Protein AF-A0A9N9ZJ77-F1 (afdb_monomer)

Solvent-accessible surface area (backbone atoms only — not comparable to full-atom values): 11160 Å² total; per-residue (Å²): 143,83,84,86,84,81,82,83,75,86,80,82,82,66,74,69,71,66,59,60,64,63,59,67,64,48,52,65,54,48,49,51,50,49,48,51,44,49,53,49,49,50,50,50,49,48,51,49,48,52,55,46,67,74,55,49,76,75,45,62,52,45,73,67,39,51,87,66,40,90,46,77,68,32,53,54,50,56,50,47,62,68,43,45,66,55,53,53,53,50,49,52,53,50,51,57,50,48,52,52,49,37,60,75,68,61,69,59,82,74,54,71,68,59,53,51,53,51,50,53,51,51,50,50,47,59,73,66,36,54,76,76,75,36,58,69,61,50,52,5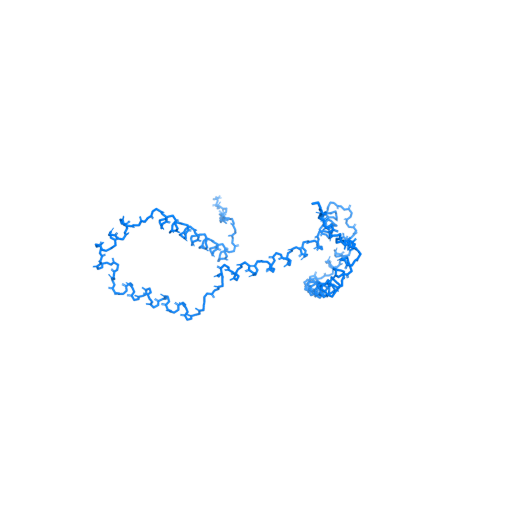2,48,63,71,66,55,49,70,66,56,52,51,52,49,49,52,54,49,52,50,52,52,48,54,50,53,52,48,50,30,63,77,65,75,43,93,72,77,76,83,67,75,77,74,82,78,126

pLDDT: mean 70.38, std 18.09, range [39.28, 96.25]

Organism: NCBI:txid160281

Structure (mmCIF, N/CA/C/O backbone):
data_AF-A0A9N9ZJ77-F1
#
_entry.id   AF-A0A9N9ZJ77-F1
#
loop_
_atom_site.group_PDB
_atom_site.id
_atom_site.type_symbol
_atom_site.label_atom_id
_atom_site.label_alt_id
_atom_site.label_comp_id
_atom_site.label_asym_id
_atom_site.label_entity_id
_atom_site.label_seq_id
_atom_site.pdbx_PDB_ins_code
_atom_site.Cartn_x
_atom_site.Cartn_y
_atom_site.Cartn_z
_atom_site.occupancy
_atom_site.B_iso_or_equiv
_atom_site.auth_seq_id
_atom_site.auth_comp_id
_atom_site.auth_asym_id
_atom_site.auth_atom_id
_atom_site.pdbx_PDB_model_num
ATOM 1 N N . MET A 1 1 ? -58.319 8.471 -47.405 1.00 46.81 1 MET A N 1
ATOM 2 C CA . MET A 1 1 ? -57.343 8.341 -48.505 1.00 46.81 1 MET A CA 1
ATOM 3 C C . MET A 1 1 ? -56.465 9.589 -48.502 1.00 46.81 1 MET A C 1
ATOM 5 O O . MET A 1 1 ? -56.936 10.616 -48.958 1.00 46.81 1 MET A O 1
ATOM 9 N N . ALA A 1 2 ? -55.274 9.537 -47.888 1.00 39.28 2 ALA A N 1
ATOM 10 C CA . ALA A 1 2 ? -54.164 10.494 -48.054 1.00 39.28 2 ALA A CA 1
ATOM 11 C C . ALA A 1 2 ? -52.929 9.978 -47.276 1.00 39.28 2 ALA A C 1
ATOM 13 O O . ALA A 1 2 ? -53.080 9.418 -46.194 1.00 39.28 2 ALA A O 1
ATOM 14 N N . ALA A 1 3 ? -51.746 10.099 -47.877 1.00 43.81 3 ALA A N 1
ATOM 15 C CA . ALA A 1 3 ? -50.494 9.391 -47.579 1.00 43.81 3 ALA A CA 1
ATOM 16 C C . ALA A 1 3 ? -49.720 9.865 -46.321 1.00 43.81 3 ALA A C 1
ATOM 18 O O . ALA A 1 3 ? -49.886 11.011 -45.904 1.00 43.81 3 ALA A O 1
ATOM 19 N N . PRO A 1 4 ? -48.797 9.052 -45.759 1.00 51.19 4 PRO A N 1
ATOM 20 C CA . PRO A 1 4 ? -47.795 9.541 -44.815 1.00 51.19 4 PRO A CA 1
ATOM 21 C C . PRO A 1 4 ? -46.634 10.223 -45.561 1.00 51.19 4 PRO A C 1
ATOM 23 O O . PRO A 1 4 ? -46.000 9.629 -46.431 1.00 51.19 4 PRO A O 1
ATOM 26 N N . MET A 1 5 ? -46.338 11.477 -45.209 1.00 47.22 5 MET A N 1
ATOM 27 C CA . MET A 1 5 ? -45.143 12.197 -45.664 1.00 47.22 5 MET A CA 1
ATOM 28 C C . MET A 1 5 ? -43.873 11.558 -45.083 1.00 47.22 5 MET A C 1
ATOM 30 O O . MET A 1 5 ? -43.611 11.621 -43.883 1.00 47.22 5 MET A O 1
ATOM 34 N N . SER A 1 6 ? -43.057 10.968 -45.952 1.00 49.56 6 SER A N 1
ATOM 35 C CA . SER A 1 6 ? -41.696 10.519 -45.666 1.00 49.56 6 SER A CA 1
ATOM 36 C C . SER A 1 6 ? -40.755 11.719 -45.507 1.00 49.56 6 SER A C 1
ATOM 38 O O . SER A 1 6 ? -40.410 12.380 -46.486 1.00 49.56 6 SER A O 1
ATOM 40 N N . LEU A 1 7 ? -40.327 11.997 -44.272 1.00 49.22 7 LEU A N 1
ATOM 41 C CA . LEU A 1 7 ? -39.336 13.030 -43.963 1.00 49.22 7 LEU A CA 1
ATOM 42 C C . LEU A 1 7 ? -37.917 12.451 -44.114 1.00 49.22 7 LEU A C 1
ATOM 44 O O . LEU A 1 7 ? -37.359 11.845 -43.198 1.00 49.22 7 LEU A O 1
ATOM 48 N N . THR A 1 8 ? -37.332 12.607 -45.296 1.00 53.59 8 THR A N 1
ATOM 49 C CA . THR A 1 8 ? -35.967 12.168 -45.607 1.00 53.59 8 THR A CA 1
ATOM 50 C C . THR A 1 8 ? -34.952 13.102 -44.934 1.00 53.59 8 THR A C 1
ATOM 52 O O . THR A 1 8 ? -34.766 14.241 -45.354 1.00 53.59 8 THR A O 1
ATOM 55 N N . ARG A 1 9 ? -34.276 12.643 -43.873 1.00 55.72 9 ARG A N 1
ATOM 56 C CA . ARG A 1 9 ? -33.106 13.331 -43.290 1.00 55.72 9 ARG A CA 1
ATOM 57 C C . ARG A 1 9 ? -31.871 13.057 -44.161 1.00 55.72 9 ARG A C 1
ATOM 59 O O . ARG A 1 9 ? -31.510 11.887 -44.294 1.00 55.72 9 ARG A O 1
ATOM 66 N N . PRO A 1 10 ? -31.154 14.066 -44.687 1.00 48.44 10 PRO A N 1
ATOM 67 C CA . PRO A 1 10 ? -29.860 13.817 -45.299 1.00 48.44 10 PRO A CA 1
ATOM 68 C C . PRO A 1 10 ? -28.843 13.551 -44.183 1.00 48.44 10 PRO A C 1
ATOM 70 O O . PRO A 1 10 ? -28.404 14.459 -43.480 1.00 48.44 10 PRO A O 1
ATOM 73 N N . MET A 1 11 ? -28.463 12.288 -43.987 1.00 56.78 11 MET A N 1
ATOM 74 C CA . MET A 1 11 ? -27.263 11.963 -43.221 1.00 56.78 11 MET A CA 1
ATOM 75 C C . MET A 1 11 ? -26.034 12.215 -44.098 1.00 56.78 11 MET A C 1
ATOM 77 O O . MET A 1 11 ? -25.569 11.321 -44.800 1.00 56.78 11 MET A O 1
ATOM 81 N N . LEU A 1 12 ? -25.474 13.428 -44.037 1.00 48.91 12 LEU A N 1
ATOM 82 C CA . LEU A 1 12 ? -24.104 13.672 -44.493 1.00 48.91 12 LEU A CA 1
ATOM 83 C C . LEU A 1 12 ? -23.134 13.012 -43.501 1.00 48.91 12 LEU A C 1
ATOM 85 O O . LEU A 1 12 ? -22.682 13.606 -42.522 1.00 48.91 12 LEU A O 1
ATOM 89 N N . ARG A 1 13 ? -22.816 11.741 -43.744 1.00 54.72 13 ARG A N 1
ATOM 90 C CA . ARG A 1 13 ? -21.754 11.019 -43.041 1.00 54.72 13 ARG A CA 1
ATOM 91 C C . ARG A 1 13 ? -20.417 11.406 -43.679 1.00 54.72 13 ARG A C 1
ATOM 93 O O . ARG A 1 13 ? -19.923 10.702 -44.548 1.00 54.72 13 ARG A O 1
ATOM 100 N N . SER A 1 14 ? -19.844 12.540 -43.272 1.00 45.94 14 SER A N 1
ATOM 101 C CA . SER A 1 14 ? -18.466 12.903 -43.638 1.00 45.94 14 SER A CA 1
ATOM 102 C C . SER A 1 14 ? -17.485 12.298 -42.620 1.00 45.94 14 SER A C 1
ATOM 104 O O . SER A 1 14 ? -17.461 12.744 -41.470 1.00 45.94 14 SER A O 1
ATOM 106 N N . PRO A 1 15 ? -16.672 11.283 -42.979 1.00 51.56 15 PRO A N 1
ATOM 107 C CA . PRO A 1 15 ? -15.669 10.714 -42.074 1.00 51.56 15 PRO A CA 1
ATOM 108 C C . PRO A 1 15 ? -14.428 11.612 -41.908 1.00 51.56 15 PRO A C 1
ATOM 110 O O . PRO A 1 15 ? -13.619 11.384 -41.011 1.00 51.56 15 PRO A O 1
ATOM 113 N N . VAL A 1 16 ? -14.283 12.656 -42.730 1.00 52.12 16 VAL A N 1
ATOM 114 C CA . VAL A 1 16 ? -13.046 13.448 -42.829 1.00 52.12 16 VAL A CA 1
ATOM 115 C C . VAL A 1 16 ? -12.912 14.471 -41.694 1.00 52.12 16 VAL A C 1
ATOM 117 O O . VAL A 1 16 ? -11.811 14.728 -41.211 1.00 52.12 16 VAL A O 1
ATOM 120 N N . LEU A 1 17 ? -14.025 15.001 -41.178 1.00 49.69 17 LEU A N 1
ATOM 121 C CA . LEU A 1 17 ? -13.992 16.003 -40.103 1.00 49.69 17 LEU A CA 1
ATOM 122 C C . LEU A 1 17 ? -13.657 15.420 -38.721 1.00 49.69 17 LEU A C 1
ATOM 124 O O . LEU A 1 17 ? -13.156 16.141 -37.864 1.00 49.69 17 LEU A O 1
ATOM 128 N N . ARG A 1 18 ? -13.860 14.114 -38.497 1.00 47.25 18 ARG A N 1
ATOM 129 C CA . ARG A 1 18 ? -13.581 13.481 -37.193 1.00 47.25 18 ARG A CA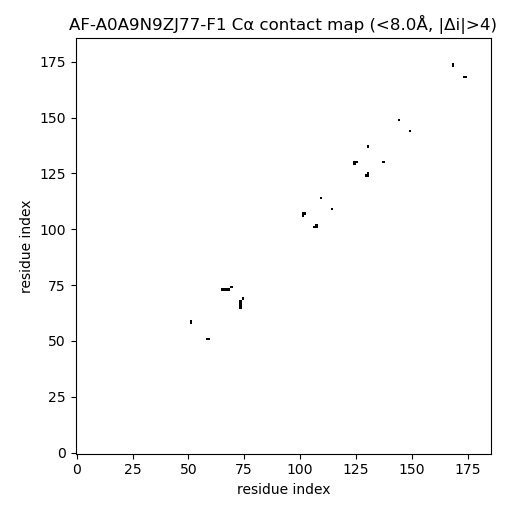 1
ATOM 130 C C . ARG A 1 18 ? -12.103 13.116 -37.002 1.00 47.25 18 ARG A C 1
ATOM 132 O O . ARG A 1 18 ? -11.647 13.005 -35.868 1.00 47.25 18 ARG A O 1
ATOM 139 N N . GLN A 1 19 ? -11.339 12.974 -38.088 1.00 47.53 19 GLN A N 1
ATOM 140 C CA . GLN A 1 19 ? -9.900 12.675 -38.033 1.00 47.53 19 GLN A CA 1
ATOM 141 C C . GLN A 1 19 ? -9.027 13.921 -37.819 1.00 47.53 19 GLN A C 1
ATOM 143 O O . GLN A 1 19 ? -7.911 13.806 -37.310 1.00 47.53 19 GLN A O 1
ATOM 148 N N . LEU A 1 20 ? -9.523 15.114 -38.156 1.00 49.59 20 LEU A N 1
ATOM 149 C CA . LEU A 1 20 ? -8.745 16.353 -38.058 1.00 49.59 20 LEU A CA 1
ATOM 150 C C . LEU A 1 20 ? -8.724 16.942 -36.638 1.00 49.59 20 LEU A C 1
ATOM 152 O O . LEU A 1 20 ? -7.744 17.581 -36.257 1.00 49.59 20 LEU A O 1
ATOM 156 N N . THR A 1 21 ? -9.736 16.665 -35.811 1.00 49.06 21 THR A N 1
ATOM 157 C CA . THR A 1 21 ? -9.780 17.148 -34.417 1.00 49.06 21 THR A CA 1
ATOM 158 C C . THR A 1 21 ? -8.959 16.276 -33.459 1.00 49.06 21 THR A C 1
ATOM 160 O O . THR A 1 21 ? -8.466 16.773 -32.450 1.00 49.06 21 THR A O 1
ATOM 163 N N . ALA A 1 22 ? -8.724 14.999 -33.790 1.00 46.97 22 ALA A N 1
ATOM 164 C CA . ALA A 1 22 ? -7.914 14.089 -32.970 1.00 46.97 22 ALA A CA 1
ATOM 165 C C . ALA A 1 22 ? -6.393 14.271 -33.159 1.00 46.97 22 ALA A C 1
ATOM 167 O O . ALA A 1 22 ? -5.624 13.976 -32.248 1.00 46.97 22 ALA A O 1
ATOM 168 N N . ARG A 1 23 ? -5.941 14.800 -34.308 1.00 49.72 23 ARG A N 1
ATOM 169 C CA . ARG A 1 23 ? -4.506 15.023 -34.584 1.00 49.72 23 ARG A CA 1
ATOM 170 C C . ARG A 1 23 ? -3.936 16.303 -33.969 1.00 49.72 23 ARG A C 1
ATOM 172 O O . ARG A 1 23 ? -2.723 16.413 -33.836 1.00 49.72 23 ARG A O 1
ATOM 179 N N . ARG A 1 24 ? -4.777 17.267 -33.575 1.00 46.53 24 ARG A N 1
ATOM 180 C CA . ARG A 1 24 ? -4.317 18.594 -33.115 1.00 46.53 24 ARG A CA 1
ATOM 181 C C . ARG A 1 24 ? -4.039 18.688 -31.608 1.00 46.53 24 ARG A C 1
ATOM 183 O O . ARG A 1 24 ? -3.361 19.612 -31.183 1.00 46.53 24 ARG A O 1
ATOM 190 N N . LEU A 1 25 ? -4.527 17.731 -30.814 1.00 44.31 25 LEU A N 1
ATOM 191 C CA . LEU A 1 2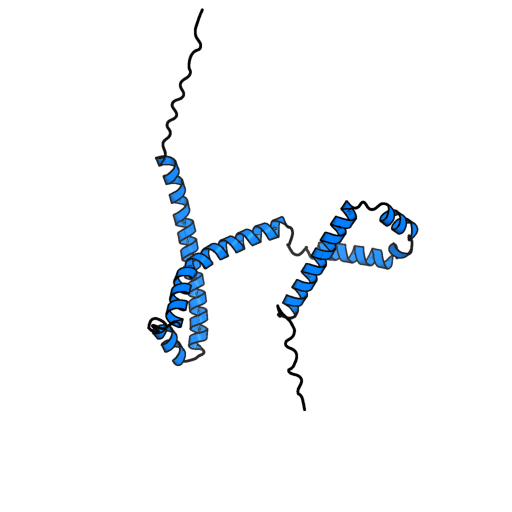5 ? -4.265 17.627 -29.365 1.00 44.31 25 LEU A CA 1
ATOM 192 C C . LEU A 1 25 ? -3.123 16.654 -29.025 1.00 44.31 25 LEU A C 1
ATOM 194 O O . LEU A 1 25 ? -2.654 16.621 -27.891 1.00 44.31 25 LEU A O 1
ATOM 198 N N . GLN A 1 26 ? -2.664 15.867 -30.003 1.00 45.19 26 GLN A N 1
ATOM 199 C CA . GLN A 1 26 ? -1.568 14.916 -29.827 1.00 45.19 26 GLN A CA 1
ATOM 200 C C . GLN A 1 26 ? -0.189 15.578 -29.931 1.00 45.19 26 GLN A C 1
ATOM 202 O O . GLN A 1 26 ? 0.736 15.102 -29.289 1.00 45.19 26 GLN A O 1
ATOM 207 N N . SER A 1 27 ? -0.036 16.683 -30.665 1.00 44.19 27 SER A N 1
ATOM 208 C CA . SER A 1 27 ? 1.269 17.321 -30.882 1.00 44.19 27 SER A CA 1
ATOM 209 C C . SER A 1 27 ? 1.797 18.042 -29.643 1.00 44.19 27 SER A C 1
ATOM 211 O O . SER A 1 27 ? 2.909 17.761 -29.229 1.00 44.19 27 SER A O 1
ATOM 213 N N . THR A 1 28 ? 1.009 18.864 -28.948 1.00 48.72 28 THR A N 1
ATOM 214 C CA . THR A 1 28 ? 1.520 19.629 -27.791 1.00 48.72 28 THR A CA 1
ATOM 215 C C . THR A 1 28 ? 1.711 18.784 -26.529 1.00 48.72 28 THR A C 1
ATOM 217 O O . THR A 1 28 ? 2.643 19.024 -25.764 1.00 48.72 28 THR A O 1
ATOM 220 N N . ALA A 1 29 ? 0.878 17.762 -26.306 1.00 49.47 29 ALA A N 1
ATOM 221 C CA . ALA A 1 29 ? 1.039 16.837 -25.184 1.00 49.47 29 ALA A CA 1
ATOM 222 C C . ALA A 1 29 ? 2.141 15.795 -25.441 1.00 49.47 29 ALA A C 1
ATOM 224 O O . ALA A 1 29 ? 2.904 15.502 -24.522 1.00 49.47 29 ALA A O 1
ATOM 225 N N . ALA A 1 30 ? 2.282 15.280 -26.671 1.00 48.94 30 ALA A N 1
ATOM 226 C CA . ALA A 1 30 ? 3.381 14.381 -27.023 1.00 48.94 30 ALA A CA 1
ATOM 227 C C . ALA A 1 30 ? 4.721 15.121 -27.132 1.00 48.94 30 ALA A C 1
ATOM 229 O O . ALA A 1 30 ? 5.721 14.568 -26.696 1.00 48.94 30 ALA A O 1
ATOM 230 N N . GLU A 1 31 ? 4.765 16.371 -27.610 1.00 46.97 31 GLU A N 1
ATOM 231 C CA . GLU A 1 31 ? 5.984 17.196 -27.610 1.00 46.97 31 GLU A CA 1
ATOM 232 C C . GLU A 1 31 ? 6.393 17.595 -26.194 1.00 46.97 31 GLU A C 1
ATOM 234 O O . GLU A 1 31 ? 7.568 17.496 -25.860 1.00 46.97 31 GLU A O 1
ATOM 239 N N . LYS A 1 32 ? 5.448 17.960 -25.316 1.00 52.25 32 LYS A N 1
ATOM 240 C CA . LYS A 1 32 ? 5.752 18.272 -23.910 1.00 52.25 32 LYS A CA 1
ATOM 241 C C . LYS A 1 32 ? 6.109 17.016 -23.107 1.00 52.25 32 LYS A C 1
ATOM 243 O O . LYS A 1 32 ? 6.977 17.077 -22.242 1.00 52.25 32 LYS A O 1
ATOM 248 N N . ALA A 1 33 ? 5.521 15.861 -23.427 1.00 49.41 33 ALA A N 1
ATOM 249 C CA . ALA A 1 33 ? 5.899 14.569 -22.852 1.00 49.41 33 ALA A CA 1
ATOM 250 C C . ALA A 1 33 ? 7.233 14.037 -23.403 1.00 49.41 33 ALA A C 1
ATOM 252 O O . ALA A 1 33 ? 7.975 13.419 -22.642 1.00 49.41 33 ALA A O 1
ATOM 253 N N . ALA A 1 34 ? 7.561 14.298 -24.672 1.00 52.31 34 ALA A N 1
ATOM 254 C CA . ALA A 1 34 ? 8.846 13.981 -25.294 1.00 52.31 34 ALA A CA 1
ATOM 255 C C . ALA A 1 34 ? 9.955 14.939 -24.836 1.00 52.31 34 ALA A C 1
ATOM 257 O O . ALA A 1 34 ? 11.081 14.497 -24.640 1.00 52.31 34 ALA A O 1
ATOM 258 N N . ALA A 1 35 ? 9.644 16.215 -24.591 1.00 51.19 35 ALA A N 1
ATOM 259 C CA . ALA A 1 35 ? 10.546 17.192 -23.985 1.00 51.19 35 ALA A CA 1
ATOM 260 C C . ALA A 1 35 ? 10.800 16.863 -22.507 1.00 51.19 35 ALA A C 1
ATOM 262 O O . ALA A 1 35 ? 11.949 16.757 -22.106 1.00 51.19 35 ALA A O 1
ATOM 263 N N . ALA A 1 36 ? 9.761 16.548 -21.724 1.00 55.41 36 ALA A N 1
ATOM 264 C CA . ALA A 1 36 ? 9.918 16.092 -20.340 1.00 55.41 36 ALA A CA 1
ATOM 265 C C . ALA A 1 36 ? 10.603 14.715 -20.242 1.00 55.41 36 ALA A C 1
ATOM 267 O O . ALA A 1 36 ? 11.331 14.451 -19.285 1.00 55.41 36 ALA A O 1
ATOM 268 N N . ALA A 1 37 ? 10.398 13.830 -21.226 1.00 52.62 37 ALA A N 1
ATOM 269 C CA . ALA A 1 37 ? 11.151 12.585 -21.352 1.00 52.62 37 ALA A CA 1
ATOM 270 C C . ALA A 1 37 ? 12.608 12.850 -21.737 1.00 52.62 37 ALA A C 1
ATOM 272 O O . ALA A 1 37 ? 13.474 12.229 -21.141 1.00 52.62 37 ALA A O 1
ATOM 273 N N . LYS A 1 38 ? 12.896 13.796 -22.641 1.00 53.19 38 LYS A N 1
ATOM 274 C CA . LYS A 1 38 ? 14.262 14.246 -22.936 1.00 53.19 38 LYS A CA 1
ATOM 275 C C . LYS A 1 38 ? 14.917 14.867 -21.710 1.00 53.19 38 LYS A C 1
ATOM 277 O O . LYS A 1 38 ? 16.032 14.492 -21.414 1.00 53.19 38 LYS A O 1
ATOM 282 N N . ASP A 1 39 ? 14.242 15.709 -20.936 1.00 53.97 39 ASP A N 1
ATOM 283 C CA . ASP A 1 39 ? 14.819 16.335 -19.738 1.00 53.97 39 ASP A CA 1
ATOM 284 C C . ASP A 1 39 ? 15.019 15.349 -18.583 1.00 53.97 39 ASP A C 1
ATOM 286 O O . ASP A 1 39 ? 16.014 15.427 -17.864 1.00 53.97 39 ASP A O 1
ATOM 290 N N . THR A 1 40 ? 14.119 14.377 -18.416 1.00 54.91 40 THR A N 1
ATOM 291 C CA . THR A 1 40 ? 14.269 13.319 -17.402 1.00 54.91 40 THR A CA 1
ATOM 292 C C . THR A 1 40 ? 15.299 12.277 -17.836 1.00 54.91 40 THR A C 1
ATOM 294 O O . THR A 1 40 ? 16.102 11.848 -17.015 1.00 54.91 40 THR A O 1
ATOM 297 N N . ALA A 1 41 ? 15.350 11.929 -19.124 1.00 53.81 41 ALA A N 1
ATOM 298 C CA . ALA A 1 41 ? 16.407 11.102 -19.699 1.00 53.81 41 ALA A CA 1
ATOM 299 C C . ALA A 1 41 ? 17.758 11.823 -19.659 1.00 53.81 41 ALA A C 1
ATOM 301 O O . ALA A 1 41 ? 18.754 11.187 -19.356 1.00 53.81 41 ALA A O 1
ATOM 302 N N . ASN A 1 42 ? 17.800 13.142 -19.859 1.00 52.59 42 ASN A N 1
ATOM 303 C CA . ASN A 1 42 ? 19.010 13.953 -19.738 1.00 52.59 42 ASN A CA 1
ATOM 304 C C . ASN A 1 42 ? 19.464 14.051 -18.277 1.00 52.59 42 ASN A C 1
ATOM 306 O O . ASN A 1 42 ? 20.659 13.993 -18.022 1.00 52.59 42 ASN A O 1
ATOM 310 N N . LYS A 1 43 ? 18.547 14.131 -17.301 1.00 60.56 43 LYS A N 1
ATOM 311 C CA . LYS A 1 43 ? 18.875 14.090 -15.862 1.00 60.56 43 LYS A CA 1
ATOM 312 C C . LYS A 1 43 ? 19.308 12.700 -15.393 1.00 60.56 43 LYS A C 1
ATOM 314 O O . LYS A 1 43 ? 20.243 12.594 -14.606 1.00 60.56 43 LYS A O 1
ATOM 319 N N . ALA A 1 44 ? 18.684 11.640 -15.902 1.00 53.44 44 ALA A N 1
ATOM 320 C CA . ALA A 1 44 ? 19.097 10.261 -15.652 1.00 53.44 44 ALA A CA 1
ATOM 321 C C . ALA A 1 44 ? 20.448 9.953 -16.320 1.00 53.44 44 ALA A C 1
ATOM 323 O O . ALA A 1 44 ? 21.321 9.372 -15.684 1.00 53.44 44 ALA A O 1
ATOM 324 N N . ALA A 1 45 ? 20.668 10.429 -17.548 1.00 53.00 45 ALA A N 1
ATOM 325 C CA . ALA A 1 45 ? 21.948 10.363 -18.247 1.00 53.00 45 ALA A CA 1
ATOM 326 C C . ALA A 1 45 ? 23.022 11.205 -17.545 1.00 53.00 45 ALA A C 1
ATOM 328 O O . ALA A 1 45 ? 24.157 10.764 -17.447 1.00 53.00 45 ALA A O 1
ATOM 329 N N . GLN A 1 46 ? 22.677 12.365 -16.973 1.00 58.38 46 GLN A N 1
ATOM 330 C CA . GLN A 1 46 ? 23.589 13.162 -16.145 1.00 58.38 46 GLN A CA 1
ATOM 331 C C . GLN A 1 46 ? 23.914 12.481 -14.810 1.00 58.38 46 GLN A C 1
ATOM 333 O O . GLN A 1 46 ? 25.059 12.543 -14.371 1.00 58.38 46 GLN A O 1
ATOM 338 N N . GLY A 1 47 ? 22.947 11.821 -14.165 1.00 60.03 47 GLY A N 1
ATOM 339 C CA . GLY A 1 47 ? 23.173 11.025 -12.954 1.00 60.03 47 GLY A CA 1
ATOM 340 C C . GLY A 1 47 ? 24.074 9.822 -13.228 1.00 60.03 47 GLY A C 1
ATOM 341 O O . GLY A 1 47 ? 25.037 9.589 -12.501 1.00 60.03 47 GLY A O 1
ATOM 342 N N . LEU A 1 48 ? 23.835 9.136 -14.346 1.00 49.34 48 LEU A N 1
ATOM 343 C CA . LEU A 1 48 ? 24.671 8.043 -14.823 1.00 49.34 48 LEU A CA 1
ATOM 344 C C . LEU A 1 48 ? 26.069 8.535 -15.213 1.00 49.34 48 LEU A C 1
ATOM 346 O O . LEU A 1 48 ? 27.041 7.911 -14.818 1.00 49.34 48 LEU A O 1
ATOM 350 N N . SER A 1 49 ? 26.200 9.687 -15.881 1.00 52.41 49 SER A N 1
ATOM 351 C CA . SER A 1 49 ? 27.492 10.329 -16.150 1.00 52.41 49 SER A CA 1
ATOM 352 C C . SER A 1 49 ? 28.219 10.739 -14.874 1.00 52.41 49 SER A C 1
ATOM 354 O O . SER A 1 49 ? 29.434 10.638 -14.840 1.00 52.41 49 SER A O 1
ATOM 356 N N . ARG A 1 50 ? 27.528 11.157 -13.806 1.00 59.09 50 ARG A N 1
ATOM 357 C CA . ARG A 1 50 ? 28.173 11.467 -12.516 1.00 59.09 50 ARG A CA 1
ATOM 358 C C . ARG A 1 50 ? 28.684 10.211 -11.810 1.00 59.09 50 ARG A C 1
ATOM 360 O O . ARG A 1 50 ? 29.767 10.254 -11.238 1.00 59.09 50 ARG A O 1
ATOM 367 N N . VAL A 1 51 ? 27.966 9.092 -11.913 1.00 51.44 51 VAL A N 1
ATOM 368 C CA . VAL A 1 51 ? 28.410 7.783 -11.398 1.00 51.44 51 VAL A CA 1
ATOM 369 C C . VAL A 1 51 ? 29.514 7.173 -12.279 1.00 51.44 51 VAL A C 1
ATOM 371 O O . VAL A 1 51 ? 30.474 6.617 -11.760 1.00 51.44 51 VAL A O 1
ATOM 374 N N . THR A 1 52 ? 29.455 7.364 -13.600 1.00 50.56 52 THR A N 1
ATOM 375 C CA . THR A 1 52 ? 30.520 7.003 -14.554 1.00 50.56 52 THR A CA 1
ATOM 376 C C . THR A 1 52 ? 31.783 7.831 -14.324 1.00 50.56 52 THR A C 1
ATOM 378 O O . THR A 1 52 ? 32.881 7.284 -14.350 1.00 50.56 52 THR A O 1
ATOM 381 N N . SER A 1 53 ? 31.648 9.131 -14.055 1.00 53.53 53 SER A N 1
ATOM 382 C CA . SER A 1 53 ? 32.777 10.018 -13.764 1.00 53.53 53 SER A CA 1
ATOM 383 C C . SER A 1 53 ? 33.391 9.748 -12.391 1.00 53.53 53 SER A C 1
ATOM 385 O O . SER A 1 53 ? 34.577 9.996 -12.206 1.00 53.53 53 SER A O 1
ATOM 387 N N . ALA A 1 54 ? 32.621 9.197 -11.446 1.00 55.06 54 ALA A N 1
ATOM 388 C CA . ALA A 1 54 ? 33.129 8.747 -10.151 1.00 55.06 54 ALA A CA 1
ATOM 389 C C . ALA A 1 54 ? 33.896 7.409 -10.227 1.00 55.06 54 ALA A C 1
ATOM 391 O O . ALA A 1 54 ? 34.586 7.054 -9.276 1.00 55.06 54 ALA A O 1
ATOM 392 N N . ALA A 1 55 ? 33.816 6.685 -11.350 1.00 44.03 55 ALA A N 1
ATOM 393 C CA . ALA A 1 55 ? 34.388 5.350 -11.519 1.00 44.03 55 ALA A CA 1
ATOM 394 C C . ALA A 1 55 ? 35.258 5.218 -12.788 1.00 44.03 55 ALA A C 1
ATOM 396 O O . ALA A 1 55 ? 35.221 4.200 -13.464 1.00 44.03 55 ALA A O 1
ATOM 397 N N . GLY A 1 56 ? 36.066 6.236 -13.101 1.00 43.91 56 GLY A N 1
ATOM 398 C CA . GLY A 1 56 ? 37.243 6.140 -13.981 1.00 43.91 56 GLY A CA 1
ATOM 399 C C . GLY A 1 56 ? 37.053 5.663 -15.447 1.00 43.91 56 GLY A C 1
ATOM 400 O O . GLY A 1 56 ? 36.005 5.172 -15.868 1.00 43.91 56 GLY A O 1
ATOM 401 N N . PRO A 1 57 ? 38.100 5.788 -16.287 1.00 51.97 57 PRO A N 1
ATOM 402 C CA . PRO A 1 57 ? 38.032 5.564 -17.740 1.00 51.97 57 PRO A CA 1
ATOM 403 C C . PRO A 1 57 ? 37.746 4.116 -18.190 1.00 51.97 57 PRO A C 1
ATOM 405 O O . PRO A 1 57 ? 37.537 3.883 -19.381 1.00 51.97 57 PRO A O 1
ATOM 408 N N . ALA A 1 58 ? 37.656 3.149 -17.272 1.00 48.53 58 ALA A N 1
ATOM 409 C CA . ALA A 1 58 ? 37.297 1.765 -17.588 1.00 48.53 58 ALA A CA 1
ATOM 410 C C . ALA A 1 58 ? 35.815 1.598 -17.997 1.00 48.53 58 ALA A C 1
ATOM 412 O O . ALA A 1 58 ? 35.490 0.722 -18.796 1.00 48.53 58 ALA A O 1
ATOM 413 N N . ILE A 1 59 ? 34.913 2.470 -17.521 1.00 47.62 59 ILE A N 1
ATOM 414 C CA . ILE A 1 59 ? 33.466 2.387 -17.814 1.00 47.62 59 ILE A CA 1
ATOM 415 C C . ILE A 1 59 ? 33.077 3.255 -19.025 1.00 47.62 59 ILE A C 1
ATOM 417 O O . ILE A 1 59 ? 32.153 2.919 -19.766 1.00 47.62 59 ILE A O 1
ATOM 421 N N . ALA A 1 60 ? 33.827 4.325 -19.312 1.00 48.72 60 ALA A N 1
ATOM 422 C CA . ALA A 1 60 ? 33.644 5.132 -20.525 1.00 48.72 60 ALA A CA 1
ATOM 423 C C . ALA A 1 60 ? 33.925 4.324 -21.812 1.00 48.72 60 ALA A C 1
ATOM 425 O O . ALA A 1 60 ? 33.265 4.522 -22.834 1.00 48.72 60 ALA A O 1
ATOM 426 N N . GLY A 1 61 ? 34.849 3.358 -21.738 1.00 46.09 61 GLY A N 1
ATOM 427 C CA . GLY A 1 61 ? 35.057 2.351 -22.779 1.00 46.09 61 GLY A CA 1
ATOM 428 C C . GLY A 1 61 ? 33.887 1.371 -22.905 1.00 46.09 61 GLY A C 1
ATOM 429 O O . GLY A 1 61 ? 33.519 1.031 -24.025 1.00 46.09 61 GLY A O 1
ATOM 430 N N . ALA A 1 62 ? 33.251 0.988 -21.791 1.00 47.69 62 ALA A N 1
ATOM 431 C CA . ALA A 1 62 ? 32.097 0.085 -21.765 1.00 47.69 62 ALA A CA 1
ATOM 432 C C . ALA A 1 62 ? 30.841 0.725 -22.380 1.00 47.69 62 ALA A C 1
ATOM 434 O O . ALA A 1 62 ? 30.183 0.112 -23.211 1.00 47.69 62 ALA A O 1
ATOM 435 N N . ALA A 1 63 ? 30.550 1.994 -22.085 1.00 49.91 63 ALA A N 1
ATOM 436 C CA . ALA A 1 63 ? 29.397 2.695 -22.661 1.00 49.91 63 ALA A CA 1
ATOM 437 C C . ALA A 1 63 ? 29.470 2.837 -24.198 1.00 49.91 63 ALA A C 1
ATOM 439 O O . ALA A 1 63 ? 28.439 2.825 -24.869 1.00 49.91 63 ALA A O 1
ATOM 440 N N . LYS A 1 64 ? 30.680 2.932 -24.773 1.00 51.19 64 LYS A N 1
ATOM 441 C CA . LYS A 1 64 ? 30.895 3.023 -26.230 1.00 51.19 64 LYS A CA 1
ATOM 442 C C . LYS A 1 64 ? 31.139 1.663 -26.900 1.00 51.19 64 LYS A C 1
ATOM 444 O O . LYS A 1 64 ? 30.936 1.542 -28.106 1.00 51.19 64 LYS A O 1
ATOM 449 N N . SER A 1 65 ? 31.536 0.640 -26.140 1.00 48.00 65 SER A N 1
ATOM 450 C CA . SER A 1 65 ? 31.714 -0.734 -26.625 1.00 48.00 65 SER A CA 1
ATOM 451 C C . SER A 1 65 ? 30.470 -1.609 -26.462 1.00 48.00 65 SER A C 1
ATOM 453 O O . SER A 1 65 ? 30.357 -2.598 -27.175 1.00 48.00 65 SER A O 1
ATOM 455 N N . ILE A 1 66 ? 29.485 -1.224 -25.644 1.00 52.06 66 ILE A N 1
ATOM 456 C CA . ILE A 1 66 ? 28.186 -1.914 -25.523 1.00 52.06 66 ILE A CA 1
ATOM 457 C C . ILE A 1 66 ? 27.438 -1.975 -26.868 1.00 52.06 66 ILE A C 1
ATOM 459 O O . ILE A 1 66 ? 26.851 -3.004 -27.188 1.00 52.06 66 ILE A O 1
ATOM 463 N N . GLY A 1 67 ? 27.550 -0.946 -27.716 1.00 51.59 67 GLY A N 1
ATOM 464 C CA . GLY A 1 67 ? 27.034 -0.974 -29.096 1.00 51.59 67 GLY A CA 1
ATOM 465 C C . GLY A 1 67 ? 27.843 -1.848 -30.070 1.00 51.59 67 GLY A C 1
ATOM 466 O O . GLY A 1 67 ? 27.425 -2.049 -31.206 1.00 51.59 67 GLY A O 1
ATOM 467 N N . ARG A 1 68 ? 29.006 -2.367 -29.648 1.00 54.59 68 ARG A N 1
ATOM 468 C CA . ARG A 1 68 ? 29.871 -3.283 -30.415 1.00 54.59 68 ARG A CA 1
ATOM 469 C C . ARG A 1 68 ? 30.023 -4.669 -29.773 1.00 54.59 68 ARG A C 1
ATOM 471 O O . ARG A 1 68 ? 30.680 -5.523 -30.365 1.00 54.59 68 ARG A O 1
ATOM 478 N N . LEU A 1 69 ? 29.389 -4.939 -28.626 1.00 52.16 69 LEU A N 1
ATOM 479 C CA . LEU A 1 69 ? 29.248 -6.292 -28.083 1.00 52.16 69 LEU A CA 1
ATOM 480 C C . LEU A 1 69 ? 28.173 -7.042 -28.889 1.00 52.16 69 LEU A C 1
ATOM 482 O O . LEU A 1 69 ? 27.019 -7.142 -28.486 1.00 52.16 69 LEU A O 1
ATOM 486 N N . GLY A 1 70 ? 28.556 -7.586 -30.043 1.00 56.00 70 GLY A N 1
ATOM 487 C CA . GLY A 1 70 ? 27.722 -8.447 -30.893 1.00 56.00 70 GLY A CA 1
ATOM 488 C C . GLY A 1 70 ? 27.449 -9.843 -30.308 1.00 56.00 70 GLY A C 1
ATOM 489 O O . GLY A 1 70 ? 27.519 -10.827 -31.035 1.00 56.00 70 GLY A O 1
ATOM 490 N N . GLY A 1 71 ? 27.184 -9.945 -29.002 1.00 75.62 71 GLY A N 1
ATOM 491 C CA . GLY A 1 71 ? 26.866 -11.192 -28.298 1.00 75.62 71 GLY A CA 1
ATOM 492 C C . GLY A 1 71 ? 25.448 -11.202 -27.702 1.00 75.62 71 GLY A C 1
ATOM 493 O O . GLY A 1 71 ? 24.721 -10.214 -27.831 1.00 75.62 71 GLY A O 1
ATOM 494 N N . PRO A 1 72 ? 25.050 -12.276 -26.992 1.00 71.31 72 PRO A N 1
ATOM 495 C CA . PRO A 1 72 ? 23.728 -12.401 -26.357 1.00 71.31 72 PRO A CA 1
ATOM 496 C C . PRO A 1 72 ? 23.355 -11.203 -25.464 1.00 71.31 72 PRO A C 1
ATOM 498 O O . PRO A 1 72 ? 22.201 -10.780 -25.427 1.00 71.31 72 PRO A O 1
ATOM 501 N N . ALA A 1 73 ? 24.347 -10.591 -24.807 1.00 67.00 73 ALA A N 1
ATOM 502 C CA . ALA A 1 73 ? 24.169 -9.378 -24.009 1.00 67.00 73 ALA A CA 1
ATOM 503 C C . ALA A 1 73 ? 23.796 -8.141 -24.854 1.00 67.00 73 ALA A C 1
ATOM 505 O O . ALA A 1 73 ? 22.935 -7.364 -24.451 1.00 67.00 73 ALA A O 1
ATOM 506 N N . GLY A 1 74 ? 24.376 -7.971 -26.046 1.00 70.31 74 GLY A N 1
ATOM 507 C CA . GLY A 1 74 ? 24.022 -6.879 -26.961 1.00 70.31 74 GLY A CA 1
ATOM 508 C C . GLY A 1 74 ? 22.624 -7.041 -27.559 1.00 70.31 74 GLY A C 1
ATOM 509 O O . GLY A 1 74 ? 21.914 -6.053 -27.740 1.00 70.31 74 GLY A O 1
ATOM 510 N N . GLN A 1 75 ? 22.180 -8.284 -27.786 1.00 74.50 75 GLN A N 1
ATOM 511 C CA . GLN A 1 75 ? 20.801 -8.567 -28.199 1.00 74.50 75 GLN A CA 1
ATOM 512 C C . GLN A 1 75 ? 19.790 -8.230 -27.093 1.00 74.50 75 GLN A C 1
ATOM 514 O O . GLN A 1 75 ? 18.757 -7.624 -27.381 1.00 74.50 75 GLN A O 1
ATOM 519 N N . ALA A 1 76 ? 20.099 -8.550 -25.831 1.00 74.88 76 ALA A N 1
ATOM 520 C CA . ALA A 1 76 ? 19.264 -8.176 -24.689 1.00 74.88 76 ALA A CA 1
ATOM 521 C C . ALA A 1 76 ? 19.180 -6.650 -24.511 1.00 74.88 76 ALA A C 1
ATOM 523 O O . ALA A 1 76 ? 18.096 -6.112 -24.293 1.00 74.88 76 ALA A O 1
ATOM 524 N N . ILE A 1 77 ? 20.301 -5.939 -24.672 1.00 71.19 77 ILE A N 1
ATOM 525 C CA . ILE A 1 77 ? 20.336 -4.471 -24.598 1.00 71.19 77 ILE A CA 1
ATOM 526 C C . ILE A 1 77 ? 19.546 -3.844 -25.753 1.00 71.19 77 ILE A C 1
ATOM 528 O O . ILE A 1 77 ? 18.735 -2.955 -25.512 1.00 71.19 77 ILE A O 1
ATOM 532 N N . GLY A 1 78 ? 19.690 -4.345 -26.983 1.00 73.19 78 GLY A N 1
ATOM 533 C CA . GLY A 1 78 ? 18.907 -3.870 -28.129 1.00 73.19 78 GLY A CA 1
ATOM 534 C C . GLY A 1 78 ? 17.404 -4.149 -27.996 1.00 73.19 78 GLY A C 1
ATOM 535 O O . GLY A 1 78 ? 16.577 -3.343 -28.425 1.00 73.19 78 GLY A O 1
ATOM 536 N N . PHE A 1 79 ? 17.020 -5.263 -27.366 1.00 76.69 79 PHE A N 1
ATOM 537 C CA . PHE A 1 79 ? 15.624 -5.541 -27.019 1.00 76.69 79 PHE A CA 1
ATOM 538 C C . PHE A 1 79 ? 15.100 -4.564 -25.960 1.00 76.69 79 PHE A C 1
ATOM 540 O O . PHE A 1 79 ? 14.014 -4.005 -26.119 1.00 76.69 79 PHE A O 1
ATOM 547 N N . LEU A 1 80 ? 15.894 -4.298 -24.920 1.00 74.44 80 LEU A N 1
ATOM 548 C CA . LEU A 1 80 ? 15.542 -3.357 -23.862 1.00 74.44 80 LEU A CA 1
ATOM 549 C C . LEU A 1 80 ? 15.410 -1.926 -24.399 1.00 74.44 80 LEU A C 1
ATOM 551 O O . LEU A 1 80 ? 14.448 -1.235 -24.074 1.00 74.44 80 LEU A O 1
ATOM 555 N N . GLU A 1 81 ? 16.311 -1.493 -25.278 1.00 74.62 81 GLU A N 1
ATOM 556 C CA . GLU A 1 81 ? 16.260 -0.180 -25.930 1.00 74.62 81 GLU A CA 1
ATOM 557 C C . GLU A 1 81 ? 14.980 -0.015 -26.763 1.00 74.62 81 GLU A C 1
ATOM 559 O O . GLU A 1 81 ? 14.316 1.020 -26.694 1.00 74.62 81 GLU A O 1
ATOM 564 N N . ARG A 1 82 ? 14.557 -1.072 -27.469 1.00 74.38 82 ARG A N 1
ATOM 565 C CA . ARG A 1 82 ? 13.291 -1.087 -28.219 1.00 74.38 82 ARG A CA 1
ATOM 566 C C . ARG A 1 82 ? 12.057 -1.065 -27.317 1.00 74.38 82 ARG A C 1
ATOM 568 O O . ARG A 1 82 ? 11.044 -0.482 -27.696 1.00 74.38 82 ARG A O 1
ATOM 575 N N . GLN A 1 83 ? 12.121 -1.676 -26.136 1.00 78.00 83 GLN A N 1
ATOM 576 C CA . GLN A 1 83 ? 11.006 -1.693 -25.182 1.00 78.00 83 GLN A CA 1
ATOM 577 C C . GLN A 1 83 ? 10.945 -0.456 -24.282 1.00 78.00 83 GLN A C 1
ATOM 579 O O . GLN A 1 83 ? 9.862 -0.090 -23.826 1.00 78.00 83 GLN A O 1
ATOM 584 N N . THR A 1 84 ? 12.070 0.225 -24.069 1.00 78.88 84 THR A N 1
ATOM 585 C CA . THR A 1 84 ? 12.177 1.441 -23.251 1.00 78.88 84 THR A CA 1
ATOM 586 C C . THR A 1 84 ? 11.103 2.487 -23.586 1.00 78.88 84 THR A C 1
ATOM 588 O O . THR A 1 84 ? 10.412 2.918 -22.660 1.00 78.88 84 THR A O 1
ATOM 591 N N . PRO A 1 85 ? 10.860 2.881 -24.856 1.00 81.00 85 PRO A N 1
ATOM 592 C CA . PRO A 1 85 ? 9.825 3.872 -25.159 1.00 81.00 85 PRO A CA 1
ATOM 593 C C . PRO A 1 85 ? 8.408 3.405 -24.787 1.00 81.00 85 PRO A C 1
ATOM 595 O O . PRO A 1 85 ? 7.604 4.217 -24.324 1.00 81.00 85 PRO A O 1
ATOM 598 N N . LEU A 1 86 ? 8.103 2.109 -24.924 1.00 83.12 86 LEU A N 1
ATOM 599 C CA . LEU A 1 86 ? 6.798 1.550 -24.556 1.00 83.12 86 LEU A CA 1
ATOM 600 C C . LEU A 1 86 ? 6.623 1.517 -23.037 1.00 83.1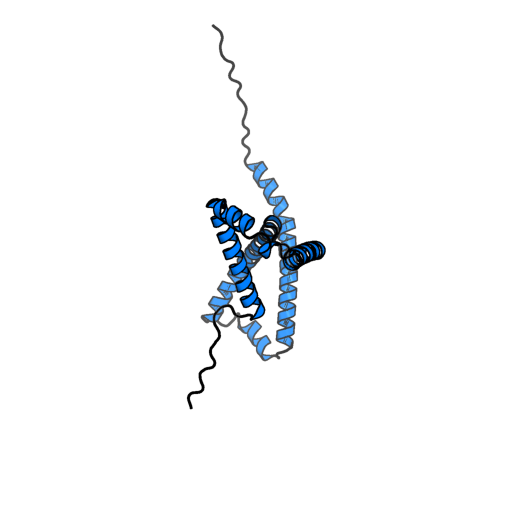2 86 LEU A C 1
ATOM 602 O O . LEU A 1 86 ? 5.626 2.018 -22.518 1.00 83.12 86 LEU A O 1
ATOM 606 N N . VAL A 1 87 ? 7.610 0.987 -22.314 1.00 87.50 87 VAL A N 1
ATOM 607 C CA . VAL A 1 87 ? 7.566 0.884 -20.849 1.00 87.50 87 VAL A CA 1
ATOM 608 C C . VAL A 1 87 ? 7.488 2.272 -20.214 1.00 87.50 87 VAL A C 1
ATOM 610 O O . VAL A 1 87 ? 6.714 2.475 -19.281 1.00 87.50 87 VAL A O 1
ATOM 613 N N . VAL A 1 88 ? 8.208 3.266 -20.741 1.00 89.06 88 VAL A N 1
ATOM 614 C CA . VAL A 1 88 ? 8.137 4.649 -20.240 1.00 89.06 88 VAL A CA 1
ATOM 615 C C . VAL A 1 88 ? 6.747 5.251 -20.452 1.00 89.06 88 VAL A C 1
ATOM 617 O O . VAL A 1 88 ? 6.226 5.913 -19.557 1.00 89.06 88 VAL A O 1
ATOM 620 N N . TYR A 1 89 ? 6.120 5.026 -21.609 1.00 89.12 89 TYR A N 1
ATOM 621 C CA . TYR A 1 89 ? 4.773 5.539 -21.857 1.00 89.12 89 TYR A CA 1
ATOM 622 C C . TYR A 1 89 ? 3.741 4.884 -20.930 1.00 89.12 89 TYR A C 1
ATOM 624 O O . TYR A 1 89 ? 3.006 5.581 -20.228 1.00 89.12 89 TYR A O 1
ATOM 632 N N . TYR A 1 90 ? 3.724 3.551 -20.868 1.00 92.75 90 TYR A N 1
ATOM 633 C CA . TYR A 1 90 ? 2.745 2.826 -20.059 1.00 92.75 90 TYR A CA 1
ATOM 634 C C . TYR A 1 90 ? 2.968 2.988 -18.556 1.00 92.75 90 TYR A C 1
ATOM 636 O O . TYR A 1 90 ? 1.991 3.072 -17.819 1.00 92.75 90 TYR A O 1
ATOM 644 N N . SER A 1 91 ? 4.212 3.116 -18.089 1.00 90.88 91 SER A N 1
ATOM 645 C CA . SER A 1 91 ? 4.486 3.396 -16.673 1.00 90.88 91 SER A CA 1
ATOM 646 C C . SER A 1 91 ? 3.947 4.762 -16.246 1.00 90.88 91 SER A C 1
ATOM 648 O O . SER A 1 91 ? 3.340 4.860 -15.185 1.00 90.88 91 SER A O 1
ATOM 650 N N . LYS A 1 92 ? 4.066 5.805 -17.080 1.00 91.12 92 LYS A N 1
ATOM 651 C CA . LYS A 1 92 ? 3.454 7.117 -16.795 1.00 91.12 92 LYS A CA 1
ATOM 652 C C . LYS A 1 92 ? 1.934 7.031 -16.703 1.00 91.12 92 LYS A C 1
ATOM 654 O O . LYS A 1 92 ? 1.351 7.582 -15.774 1.00 91.12 92 LYS A O 1
ATOM 659 N N . VAL A 1 93 ? 1.299 6.327 -17.642 1.00 94.62 93 VAL A N 1
ATOM 660 C CA . VAL A 1 93 ? -0.158 6.126 -17.622 1.00 94.62 93 VAL A CA 1
ATOM 661 C C . VAL A 1 93 ? -0.576 5.352 -16.373 1.00 94.62 93 VAL A C 1
ATOM 663 O O . VAL A 1 93 ? -1.515 5.759 -15.696 1.00 94.62 93 VAL A O 1
ATOM 666 N N . ALA A 1 94 ? 0.144 4.283 -16.031 1.00 93.56 94 ALA A N 1
ATOM 667 C CA . ALA A 1 94 ? -0.119 3.493 -14.835 1.00 93.56 94 ALA A CA 1
ATOM 668 C C . ALA A 1 94 ? 0.054 4.313 -13.547 1.00 93.56 94 ALA A C 1
ATOM 670 O O . ALA A 1 94 ? -0.769 4.193 -12.645 1.00 93.56 94 ALA A O 1
ATOM 671 N N . LEU A 1 95 ? 1.069 5.182 -13.467 1.00 93.44 95 LEU A N 1
ATOM 672 C CA . LEU A 1 95 ? 1.289 6.065 -12.317 1.00 93.44 95 LEU A CA 1
ATOM 673 C C . LEU A 1 95 ? 0.183 7.116 -12.166 1.00 93.44 95 LEU A C 1
ATOM 675 O O . LEU A 1 95 ? -0.326 7.305 -11.062 1.00 93.44 95 LEU A O 1
ATOM 679 N N . GLU A 1 96 ? -0.222 7.781 -13.251 1.00 93.69 96 GLU A N 1
ATOM 680 C CA . GLU A 1 96 ? -1.330 8.745 -13.195 1.00 93.69 96 GLU A CA 1
ATOM 681 C C . GLU A 1 96 ? -2.645 8.055 -12.830 1.00 93.69 96 GLU A C 1
ATOM 683 O O . GLU A 1 96 ? -3.380 8.541 -11.971 1.00 93.69 96 GLU A O 1
ATOM 688 N N . LEU A 1 97 ? -2.919 6.883 -13.413 1.00 93.81 97 LEU A N 1
ATOM 689 C CA . LEU A 1 97 ? -4.095 6.091 -13.066 1.00 93.81 97 LEU A CA 1
ATOM 690 C C . LEU A 1 97 ? -4.056 5.650 -11.597 1.00 93.81 97 LEU A C 1
ATOM 692 O O . LEU A 1 97 ? -5.052 5.788 -10.889 1.00 93.81 97 LEU A O 1
ATOM 696 N N . GLY A 1 98 ? -2.896 5.199 -11.117 1.00 91.00 98 GLY A N 1
ATOM 697 C CA . GLY A 1 98 ? -2.673 4.845 -9.719 1.00 91.00 98 GLY A CA 1
ATOM 698 C C . GLY A 1 98 ? -2.956 6.009 -8.771 1.00 91.00 98 GLY A C 1
ATOM 699 O O . GLY A 1 98 ? -3.620 5.815 -7.754 1.00 91.00 98 GLY A O 1
ATOM 700 N N . LYS A 1 99 ? -2.552 7.236 -9.130 1.00 89.88 99 LYS A N 1
ATOM 701 C CA . LYS A 1 99 ? -2.854 8.446 -8.347 1.00 89.88 99 LYS A CA 1
ATOM 702 C C . LYS A 1 99 ? -4.359 8.676 -8.213 1.00 89.88 99 LYS A C 1
ATOM 704 O O . LYS A 1 99 ? -4.844 8.929 -7.112 1.00 89.88 99 LYS A O 1
ATOM 709 N N . TYR A 1 100 ? -5.105 8.557 -9.312 1.00 92.75 100 TYR A N 1
ATOM 710 C CA . TYR A 1 100 ? -6.561 8.701 -9.27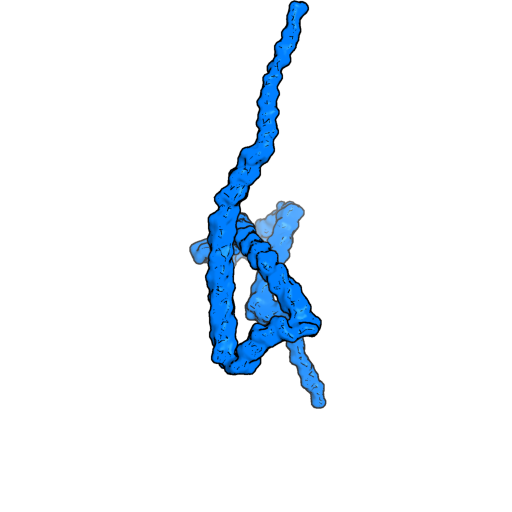5 1.00 92.75 100 TYR A CA 1
ATOM 711 C C . TYR A 1 100 ? -7.220 7.610 -8.439 1.00 92.75 100 TYR A C 1
ATOM 713 O O . TYR A 1 100 ? -8.122 7.911 -7.661 1.00 92.75 100 TYR A O 1
ATOM 721 N N . VAL A 1 101 ? -6.778 6.360 -8.563 1.00 91.56 101 VAL A N 1
ATOM 722 C CA . VAL A 1 101 ? -7.321 5.255 -7.766 1.00 91.56 101 VAL A CA 1
ATOM 723 C C . VAL A 1 101 ? -7.051 5.483 -6.281 1.00 91.56 101 VAL A C 1
ATOM 725 O O . VAL A 1 101 ? -7.988 5.419 -5.492 1.00 91.56 101 VAL A O 1
ATOM 728 N N . ALA A 1 102 ? -5.825 5.850 -5.901 1.00 88.75 102 ALA A N 1
ATOM 729 C CA . ALA A 1 102 ? -5.471 6.135 -4.511 1.00 88.75 102 ALA A CA 1
ATOM 730 C C . ALA A 1 102 ? -6.305 7.282 -3.918 1.00 88.75 102 ALA A C 1
ATOM 732 O O . ALA A 1 102 ? -6.775 7.189 -2.783 1.00 88.75 102 ALA A O 1
ATOM 733 N N . GLN A 1 103 ? -6.542 8.342 -4.697 1.00 90.94 103 GLN A N 1
ATOM 734 C CA . GLN A 1 103 ? -7.374 9.464 -4.269 1.00 90.94 103 GLN A CA 1
ATOM 735 C C . GLN A 1 103 ? -8.853 9.069 -4.127 1.00 90.94 103 GLN A C 1
ATOM 737 O O . GLN A 1 103 ? -9.480 9.406 -3.124 1.00 90.94 103 GLN A O 1
ATOM 742 N N . ASN A 1 104 ? -9.411 8.332 -5.094 1.00 88.69 104 ASN A N 1
ATOM 743 C CA . ASN A 1 104 ? -10.812 7.897 -5.062 1.00 88.69 104 ASN A CA 1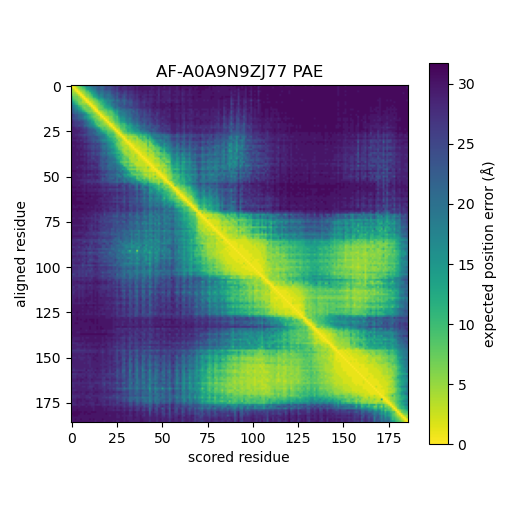
ATOM 744 C C . ASN A 1 104 ? -11.079 6.855 -3.965 1.00 88.69 104 ASN A C 1
ATOM 746 O O . ASN A 1 104 ? -12.124 6.894 -3.322 1.00 88.69 104 ASN A O 1
ATOM 750 N N . GLN A 1 105 ? -10.125 5.959 -3.709 1.00 88.06 105 GLN A N 1
ATOM 751 C CA . GLN A 1 105 ? -10.212 4.943 -2.657 1.00 88.06 105 GLN A CA 1
ATOM 752 C C . GLN A 1 105 ? -9.869 5.483 -1.263 1.00 88.06 105 GLN A C 1
ATOM 754 O O . GLN A 1 105 ? -9.821 4.714 -0.309 1.00 88.06 105 GLN A O 1
ATOM 759 N N . LYS A 1 106 ? -9.642 6.798 -1.119 1.00 85.31 106 LYS A N 1
ATOM 760 C CA . LYS A 1 106 ? -9.262 7.435 0.152 1.00 85.31 106 LYS A CA 1
ATOM 761 C C . LYS A 1 106 ? -8.029 6.784 0.796 1.00 85.31 106 LYS A C 1
ATOM 763 O O . LYS A 1 106 ? -7.905 6.777 2.014 1.00 85.31 106 LYS A O 1
ATOM 768 N N . MET A 1 107 ? -7.078 6.316 -0.017 1.00 80.12 107 MET A N 1
ATOM 769 C CA . MET A 1 107 ? -5.781 5.808 0.455 1.00 80.12 107 MET A CA 1
ATOM 770 C C . MET A 1 107 ? -4.810 6.935 0.854 1.00 80.12 107 MET A C 1
ATOM 772 O O . MET A 1 107 ? -3.619 6.703 1.051 1.00 80.12 107 MET A O 1
ATOM 776 N N . ALA A 1 108 ? -5.293 8.178 0.936 1.00 81.25 108 ALA A N 1
ATOM 777 C CA . ALA A 1 108 ? -4.514 9.299 1.435 1.00 81.25 108 ALA A CA 1
ATOM 778 C C . ALA A 1 108 ? -4.321 9.165 2.950 1.00 81.25 108 ALA A C 1
ATOM 780 O O . ALA A 1 108 ? -5.259 8.836 3.677 1.00 81.25 108 ALA A O 1
ATOM 781 N N . ILE A 1 109 ? -3.110 9.467 3.422 1.00 81.94 109 ILE A N 1
ATOM 782 C CA . ILE A 1 109 ? -2.814 9.501 4.854 1.00 81.94 109 ILE A CA 1
ATOM 783 C C . ILE A 1 109 ? -3.756 10.534 5.502 1.00 81.94 109 ILE A C 1
ATOM 785 O O . ILE A 1 109 ? -3.803 11.679 5.036 1.00 81.94 109 ILE A O 1
ATOM 789 N N . PRO A 1 110 ? -4.534 10.152 6.532 1.00 83.94 110 PRO A N 1
ATOM 790 C CA . PRO A 1 110 ? -5.462 11.064 7.186 1.00 83.94 110 PRO A CA 1
ATOM 791 C C . PRO A 1 110 ? -4.716 12.250 7.805 1.00 83.94 110 PRO A C 1
ATOM 793 O O . PRO A 1 110 ? -3.545 12.153 8.175 1.00 83.94 110 PRO A O 1
ATOM 796 N N . SER A 1 111 ? -5.399 13.388 7.940 1.00 88.56 111 SER A N 1
ATOM 797 C CA . SER A 1 111 ? -4.803 14.566 8.574 1.00 88.56 111 SER A CA 1
ATOM 798 C C . SER A 1 111 ? -4.452 14.287 10.039 1.00 88.56 111 SER A C 1
ATOM 800 O O . SER A 1 111 ? -5.125 13.505 10.716 1.00 88.56 111 SER A O 1
ATOM 802 N N . ALA A 1 112 ? -3.437 14.981 10.561 1.00 90.00 112 ALA A N 1
ATOM 803 C CA . ALA A 1 112 ? -3.029 14.848 11.961 1.00 90.00 112 ALA A CA 1
ATOM 804 C C . ALA A 1 112 ? -4.191 15.104 12.943 1.00 90.00 112 ALA A C 1
ATOM 806 O O . ALA A 1 112 ? -4.304 14.410 13.949 1.00 90.00 112 ALA A O 1
ATOM 807 N N . ALA A 1 113 ? -5.100 16.029 12.617 1.00 89.69 113 ALA A N 1
ATOM 808 C CA . ALA A 1 113 ? -6.314 16.277 13.396 1.00 89.69 113 ALA A CA 1
ATOM 809 C C . ALA A 1 113 ? -7.236 15.046 13.455 1.00 89.69 113 ALA A C 1
ATOM 811 O O . ALA A 1 113 ? -7.711 14.679 14.524 1.00 89.69 113 ALA A O 1
ATOM 812 N N . THR A 1 114 ? -7.430 14.357 12.326 1.00 88.88 114 THR A N 1
ATOM 813 C CA . THR A 1 114 ? -8.237 13.125 12.278 1.00 88.88 114 THR A CA 1
ATOM 814 C C . THR A 1 114 ? -7.623 12.039 13.163 1.00 88.88 114 THR A C 1
ATOM 816 O O . THR A 1 114 ? -8.335 11.350 13.893 1.00 88.88 114 THR A O 1
ATOM 819 N N . PHE A 1 115 ? -6.291 11.919 13.150 1.00 90.06 115 PHE A N 1
ATOM 820 C CA . PHE A 1 115 ? -5.573 10.980 14.010 1.00 90.06 115 PHE A CA 1
ATOM 821 C C . PHE A 1 115 ? -5.703 11.336 15.497 1.00 90.06 115 PHE A C 1
ATOM 823 O O . PHE A 1 115 ? -5.944 10.454 16.317 1.00 90.06 115 PHE A O 1
ATOM 830 N N . GLN A 1 116 ? -5.605 12.622 15.851 1.00 91.88 116 GLN A N 1
ATOM 831 C CA . GLN A 1 116 ? -5.818 13.095 17.223 1.00 91.88 116 GLN A CA 1
ATOM 832 C C . GLN A 1 116 ? -7.221 12.748 17.724 1.00 91.88 116 GLN A C 1
ATOM 834 O O . GLN A 1 116 ? -7.353 12.213 18.821 1.00 91.88 116 GLN A O 1
ATOM 839 N N . THR A 1 117 ? -8.258 12.987 16.916 1.00 93.25 117 THR A N 1
ATOM 840 C CA . THR A 1 117 ? -9.641 12.639 17.272 1.00 93.25 117 THR A CA 1
ATOM 841 C C . THR A 1 117 ? -9.813 11.134 17.459 1.00 93.25 117 THR A C 1
ATOM 843 O O . THR A 1 117 ? -10.411 10.703 18.444 1.00 93.25 117 THR A O 1
ATOM 846 N N . PHE A 1 118 ? -9.256 10.326 16.553 1.00 91.38 118 PHE A N 1
ATOM 847 C CA . PHE A 1 118 ? -9.297 8.869 16.671 1.00 91.38 118 PHE A CA 1
ATOM 848 C C . PHE A 1 118 ? -8.603 8.384 17.950 1.00 91.38 118 PHE A C 1
ATOM 850 O O . PHE A 1 118 ? -9.180 7.609 18.710 1.00 91.38 118 PHE A O 1
ATOM 857 N N . TYR A 1 119 ? -7.393 8.878 18.218 1.00 91.06 119 TYR A N 1
ATOM 858 C CA . TYR A 1 119 ? -6.617 8.501 19.394 1.00 91.06 119 TYR A CA 1
ATOM 859 C C . TYR A 1 119 ? -7.313 8.908 20.696 1.00 91.06 119 TYR A C 1
ATOM 861 O O . TYR A 1 119 ? -7.410 8.100 21.615 1.00 91.06 119 TYR A O 1
ATOM 869 N N . GLN A 1 120 ? -7.843 10.132 20.770 1.00 92.31 120 GLN A N 1
ATOM 870 C CA . GLN A 1 120 ? -8.599 10.606 21.931 1.00 92.31 120 GLN A CA 1
ATOM 871 C C . GLN A 1 120 ? -9.845 9.750 22.174 1.00 92.31 120 GLN A C 1
ATOM 873 O O . GLN A 1 120 ? -10.094 9.356 23.310 1.00 92.31 120 GLN A O 1
ATOM 878 N N . GLY A 1 121 ? -10.593 9.410 21.119 1.00 89.44 121 GLY A N 1
ATOM 879 C CA . GLY A 1 121 ? -11.761 8.534 21.220 1.00 89.44 121 GLY A CA 1
ATOM 880 C C . GLY A 1 121 ? -11.397 7.127 21.694 1.00 89.44 121 GLY A C 1
ATOM 881 O O . GLY A 1 121 ? -12.023 6.604 22.614 1.00 89.44 121 GLY A O 1
ATOM 882 N N . LEU A 1 122 ? -10.345 6.537 21.121 1.00 87.44 122 LEU A N 1
ATOM 883 C CA . LEU A 1 122 ? -9.850 5.218 21.510 1.00 87.44 122 LEU A CA 1
ATOM 884 C C . LEU A 1 122 ? -9.381 5.206 22.968 1.00 87.44 122 LEU A C 1
ATOM 886 O O . LEU A 1 122 ? -9.799 4.347 23.745 1.00 87.44 122 LEU A O 1
ATOM 890 N N . TRP A 1 123 ? -8.561 6.184 23.354 1.00 90.00 123 TRP A N 1
ATOM 891 C CA . TRP A 1 123 ? -8.060 6.318 24.716 1.00 90.00 123 TRP A CA 1
ATOM 892 C C . TRP A 1 123 ? -9.200 6.502 25.712 1.00 90.00 123 TRP A C 1
ATOM 894 O O . TRP A 1 123 ? -9.240 5.818 26.730 1.00 90.00 123 TRP A O 1
ATOM 904 N N . GLN A 1 124 ? -10.180 7.348 25.391 1.00 86.31 124 GLN A N 1
ATOM 905 C CA . GLN A 1 124 ? -11.353 7.552 26.233 1.00 86.31 124 GLN A CA 1
ATOM 906 C C . GLN A 1 124 ? -12.206 6.281 26.340 1.00 86.31 124 GLN A C 1
ATOM 908 O O . GLN A 1 124 ? -12.731 5.982 27.412 1.00 86.31 124 GLN A O 1
ATOM 913 N N . SER A 1 125 ? -12.328 5.494 25.269 1.00 81.44 125 SER A N 1
ATOM 914 C CA . SER A 1 125 ? -13.074 4.230 25.273 1.00 81.44 125 SER A CA 1
ATOM 915 C C . SER A 1 125 ? -12.399 3.157 26.135 1.00 81.44 125 SER A C 1
ATOM 917 O O . SER A 1 125 ? -13.088 2.414 26.837 1.00 81.44 125 SER A O 1
ATOM 919 N N . ILE A 1 126 ? -11.063 3.113 26.121 1.00 83.50 126 ILE A N 1
ATOM 920 C CA . ILE A 1 126 ? -10.250 2.228 26.967 1.00 83.50 126 ILE A CA 1
ATOM 921 C C . ILE A 1 126 ? -10.301 2.698 28.427 1.00 83.50 126 ILE A C 1
ATOM 923 O O . ILE A 1 126 ? -10.644 1.917 29.313 1.00 83.50 126 ILE A O 1
ATOM 927 N N . ALA A 1 127 ? -10.034 3.982 28.681 1.00 82.88 127 ALA A N 1
ATOM 928 C CA . ALA A 1 127 ? -9.999 4.574 30.019 1.00 82.88 127 ALA A CA 1
ATOM 929 C C . ALA A 1 127 ? -11.365 4.539 30.724 1.00 82.88 127 ALA A C 1
ATOM 931 O O . ALA A 1 127 ? -11.440 4.330 31.932 1.00 82.88 127 ALA A O 1
ATOM 932 N N . SER A 1 128 ? -12.462 4.694 29.976 1.00 76.00 128 SER A N 1
ATOM 933 C CA . SER A 1 128 ? -13.825 4.582 30.517 1.00 76.00 128 SER A CA 1
ATOM 934 C C . SER A 1 128 ? -14.230 3.146 30.866 1.00 76.00 128 SER A C 1
ATOM 936 O O . SER A 1 128 ? -15.258 2.946 31.519 1.00 76.00 128 SER A O 1
ATOM 938 N N . GLY A 1 129 ? -13.458 2.136 30.442 1.00 67.88 129 GLY A N 1
ATOM 939 C CA . GLY A 1 129 ? -13.768 0.727 30.674 1.00 67.88 129 GLY A CA 1
ATOM 940 C C . GLY A 1 129 ? -15.113 0.298 30.082 1.00 67.88 129 GLY A C 1
ATOM 941 O O . GLY A 1 129 ? -15.677 -0.698 30.525 1.00 67.88 129 GLY A O 1
ATOM 942 N N . SER A 1 130 ? -15.652 1.041 29.110 1.00 63.88 130 SER A N 1
ATOM 943 C CA . SER A 1 130 ? -16.967 0.798 28.490 1.00 63.88 130 SER A CA 1
ATOM 944 C C . SER A 1 130 ? -17.121 -0.634 27.958 1.00 63.88 130 SER A C 1
ATOM 946 O O . SER A 1 130 ? -18.185 -1.242 28.101 1.00 63.88 130 SER A O 1
ATOM 948 N N . ILE A 1 131 ? -16.022 -1.201 27.454 1.00 58.97 131 ILE A N 1
ATOM 949 C CA . ILE A 1 131 ? -15.916 -2.577 26.950 1.00 58.97 131 ILE A CA 1
ATOM 950 C C . ILE A 1 131 ? -16.046 -3.612 28.086 1.00 58.97 131 ILE A C 1
ATOM 952 O O . ILE A 1 131 ? -16.631 -4.671 27.896 1.00 58.97 131 ILE A O 1
ATOM 956 N N . LEU A 1 132 ? -15.553 -3.306 29.290 1.00 62.84 132 LEU A N 1
ATOM 957 C CA . LEU A 1 132 ? -15.601 -4.211 30.449 1.00 62.84 132 LEU A CA 1
ATOM 958 C C . LEU A 1 132 ? -16.844 -3.999 31.325 1.00 62.84 132 LEU A C 1
ATOM 960 O O . LEU A 1 132 ? -17.268 -4.909 32.031 1.00 62.84 132 LEU A O 1
ATOM 964 N N . ARG A 1 133 ? -17.444 -2.805 31.286 1.00 61.38 133 ARG A N 1
ATOM 965 C CA . ARG A 1 133 ? -18.604 -2.431 32.113 1.00 61.38 133 ARG A CA 1
ATOM 966 C C . ARG A 1 133 ? -19.947 -2.861 31.526 1.00 61.38 133 ARG A C 1
ATOM 968 O O . ARG A 1 133 ? -20.942 -2.836 32.242 1.00 61.38 133 ARG A O 1
ATOM 975 N N . SER A 1 134 ? -19.998 -3.251 30.251 1.00 62.62 134 SER A N 1
ATOM 976 C CA . SER A 1 134 ? -21.253 -3.608 29.576 1.00 62.62 134 SER A CA 1
ATOM 977 C C . SER A 1 134 ? -21.190 -4.938 28.795 1.00 62.62 134 SER A C 1
ATOM 979 O O . SER A 1 134 ? -21.488 -4.998 27.605 1.00 62.62 134 SER A O 1
ATOM 98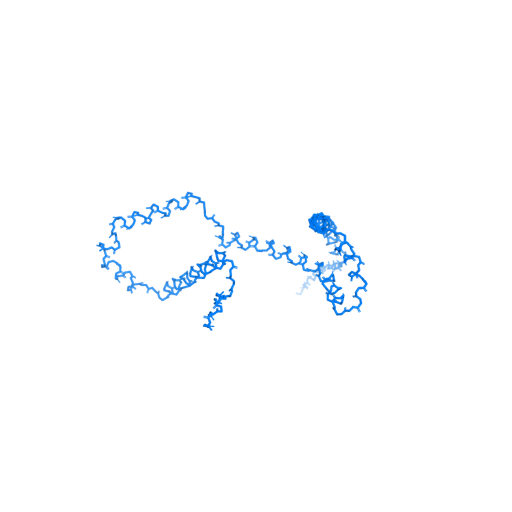1 N N . PRO A 1 135 ? -20.848 -6.063 29.451 1.00 65.44 135 PRO A N 1
ATOM 982 C CA . PRO A 1 135 ? -20.791 -7.371 28.794 1.00 65.44 135 PRO A CA 1
ATOM 983 C C . PRO A 1 135 ? -22.146 -7.801 28.205 1.00 65.44 135 PRO A C 1
ATOM 985 O O . PRO A 1 135 ? -22.182 -8.371 27.117 1.00 65.44 135 PRO A O 1
ATOM 988 N N . GLN A 1 136 ? -23.272 -7.464 28.847 1.00 70.50 136 GLN A N 1
ATOM 989 C CA . GLN A 1 136 ? -24.610 -7.741 28.306 1.00 70.50 136 GLN A CA 1
ATOM 990 C C . GLN A 1 136 ? -24.870 -7.056 26.953 1.00 70.50 136 GLN A C 1
ATOM 992 O O . GLN A 1 136 ? -25.460 -7.670 26.065 1.00 70.50 136 GLN A O 1
ATOM 997 N N . SER A 1 137 ? -24.451 -5.799 26.771 1.00 69.94 137 SER A N 1
ATOM 998 C CA . SER A 1 137 ? -24.672 -5.081 25.508 1.00 69.94 137 SER A CA 1
ATOM 999 C C . SER A 1 137 ? -23.754 -5.605 24.406 1.00 69.94 137 SER A C 1
ATOM 1001 O O . SER A 1 137 ? -24.188 -5.702 23.260 1.00 69.94 137 SER A O 1
ATOM 1003 N N . LEU A 1 138 ? -22.532 -6.023 24.744 1.00 72.69 138 LEU A N 1
ATOM 1004 C CA . LEU A 1 138 ? -21.617 -6.687 23.815 1.00 72.69 138 LEU A CA 1
ATOM 1005 C C . LEU A 1 138 ? -22.147 -8.050 23.369 1.00 72.69 138 LEU A C 1
ATOM 1007 O O . LEU A 1 138 ? -22.172 -8.327 22.174 1.00 72.69 138 LEU A O 1
ATOM 1011 N N . ILE A 1 139 ? -22.638 -8.874 24.296 1.00 79.38 139 ILE A N 1
ATOM 1012 C CA . ILE A 1 139 ? -23.230 -10.180 23.974 1.00 79.38 139 ILE A CA 1
ATOM 1013 C C . ILE A 1 139 ? -24.459 -10.002 23.078 1.00 79.38 139 ILE A C 1
ATOM 1015 O O . ILE A 1 139 ? -24.605 -10.717 22.088 1.00 79.38 139 ILE A O 1
ATOM 1019 N N . ASN A 1 140 ? -25.319 -9.027 23.380 1.00 77.69 140 ASN A N 1
ATOM 1020 C CA . ASN A 1 140 ? -26.479 -8.725 22.543 1.00 77.69 140 ASN A CA 1
ATOM 1021 C C . ASN A 1 140 ? -26.073 -8.166 21.175 1.00 77.69 140 ASN A C 1
ATOM 1023 O O . ASN A 1 140 ? -26.696 -8.506 20.176 1.00 77.69 140 ASN A O 1
ATOM 1027 N N . SER A 1 141 ? -25.007 -7.367 21.107 1.00 74.44 141 SER A N 1
ATOM 1028 C CA . SER A 1 141 ? -24.471 -6.862 19.841 1.00 74.44 141 SER A CA 1
ATOM 1029 C C . SER A 1 141 ? -23.943 -8.006 18.984 1.00 74.44 141 SER A C 1
ATOM 1031 O O . SER A 1 141 ? -24.353 -8.114 17.839 1.00 74.44 141 SER A O 1
ATOM 1033 N N . VAL A 1 142 ? -23.130 -8.907 19.550 1.00 77.12 142 VAL A N 1
ATOM 1034 C CA . VAL A 1 142 ? -22.570 -10.080 18.854 1.00 77.12 142 VAL A CA 1
ATOM 1035 C C . VAL A 1 142 ? -23.668 -11.031 18.378 1.00 77.12 142 VAL A C 1
ATOM 1037 O O . VAL A 1 142 ? -23.600 -11.526 17.258 1.00 77.12 142 VAL A O 1
ATOM 1040 N N . ARG A 1 143 ? -24.702 -11.262 19.195 1.00 79.81 143 ARG A N 1
ATOM 1041 C CA . ARG A 1 143 ? -25.844 -12.114 18.820 1.00 79.81 143 ARG A CA 1
ATOM 1042 C C . ARG A 1 143 ? -26.721 -11.505 17.729 1.00 79.81 143 ARG A C 1
ATOM 1044 O O . ARG A 1 143 ? -27.319 -12.253 16.966 1.00 79.81 143 ARG A O 1
ATOM 1051 N N . ASN A 1 144 ? -26.780 -10.179 17.648 1.00 83.38 144 ASN A N 1
ATOM 1052 C CA . ASN A 1 144 ? -27.570 -9.462 16.649 1.00 83.38 144 ASN A CA 1
ATOM 1053 C C . ASN A 1 144 ? -26.762 -9.079 15.398 1.00 83.38 144 ASN A C 1
ATOM 1055 O O . ASN A 1 144 ? -27.285 -8.371 14.537 1.00 83.38 144 ASN A O 1
ATOM 1059 N N . LEU A 1 145 ? -25.504 -9.522 15.272 1.00 84.56 145 LEU A N 1
ATOM 1060 C CA . LEU A 1 145 ? -24.726 -9.294 14.059 1.00 84.56 145 LEU A CA 1
ATOM 1061 C C . LEU A 1 145 ? -25.275 -10.137 12.910 1.00 84.56 145 LEU A C 1
ATOM 1063 O O . LEU A 1 145 ? -25.403 -11.357 12.995 1.00 84.56 145 LEU A O 1
ATOM 1067 N N . SER A 1 146 ? -25.543 -9.474 11.793 1.00 87.75 146 SER A N 1
ATOM 1068 C CA . SER A 1 146 ? -25.849 -10.160 10.542 1.00 87.75 146 SER A CA 1
ATOM 1069 C C . SER A 1 146 ? -24.591 -10.806 9.950 1.00 87.75 146 SER A C 1
ATOM 1071 O O . SER A 1 146 ? -23.475 -10.300 10.101 1.00 87.75 146 SER A O 1
ATOM 1073 N N . VAL A 1 147 ? -24.769 -11.892 9.193 1.00 87.81 147 VAL A N 1
ATOM 1074 C CA . VAL A 1 147 ? -23.673 -12.555 8.459 1.00 87.81 147 VAL A CA 1
ATOM 1075 C C . VAL A 1 147 ? -22.958 -11.575 7.521 1.00 87.81 147 VAL A C 1
ATOM 1077 O O . VAL A 1 147 ? -21.741 -11.641 7.376 1.00 87.81 147 VAL A O 1
ATOM 1080 N N . ALA A 1 148 ? -23.690 -10.617 6.945 1.00 87.69 148 ALA A N 1
ATOM 1081 C CA . ALA A 1 148 ? -23.120 -9.558 6.117 1.00 87.69 148 ALA A CA 1
ATOM 1082 C C . ALA A 1 148 ? -22.135 -8.675 6.903 1.00 87.69 148 ALA A C 1
ATOM 1084 O O . ALA A 1 148 ? -21.035 -8.420 6.426 1.00 87.69 148 ALA A O 1
ATOM 1085 N N . GLN A 1 149 ? -22.485 -8.266 8.126 1.00 85.88 149 GLN A N 1
ATOM 1086 C CA . GLN A 1 149 ? -21.594 -7.469 8.978 1.00 85.88 149 GLN A CA 1
ATOM 1087 C C . GLN A 1 149 ? -20.345 -8.247 9.393 1.00 85.88 149 GLN A C 1
ATOM 1089 O O . GLN A 1 149 ? -19.257 -7.676 9.429 1.00 85.88 149 GLN A O 1
ATOM 1094 N N . LEU A 1 150 ? -20.482 -9.545 9.667 1.00 90.31 150 LEU A N 1
ATOM 1095 C CA . LEU A 1 150 ? -19.344 -10.399 10.001 1.00 90.31 150 LEU A CA 1
ATOM 1096 C C . LEU A 1 150 ? -18.424 -10.611 8.792 1.00 90.31 150 LEU A C 1
ATOM 1098 O O . LEU A 1 150 ? -17.208 -10.529 8.933 1.00 90.31 150 LEU A O 1
ATOM 1102 N N . ALA A 1 151 ? -18.991 -10.807 7.600 1.00 92.06 151 ALA A N 1
ATOM 1103 C CA . ALA A 1 151 ? -18.227 -10.900 6.361 1.00 92.06 151 ALA A CA 1
ATOM 1104 C C . ALA A 1 151 ? -17.477 -9.594 6.067 1.00 92.06 151 ALA A C 1
ATOM 1106 O O . ALA A 1 151 ? -16.276 -9.626 5.813 1.00 92.06 151 ALA A O 1
ATOM 1107 N N . THR A 1 152 ? -18.143 -8.439 6.174 1.00 92.19 152 THR A N 1
ATOM 1108 C CA . THR A 1 152 ? -17.492 -7.130 6.016 1.00 92.19 152 THR A CA 1
ATOM 1109 C C . THR A 1 152 ? -16.391 -6.925 7.054 1.00 92.19 152 THR A C 1
ATOM 1111 O O . THR A 1 152 ? -15.294 -6.504 6.697 1.00 92.19 152 THR A O 1
ATOM 1114 N N . GLY A 1 153 ? -16.640 -7.273 8.319 1.00 92.31 153 GLY A N 1
ATOM 1115 C CA . GLY A 1 153 ? -15.629 -7.209 9.374 1.00 92.31 153 GLY A CA 1
ATOM 1116 C C . GLY A 1 153 ? -14.423 -8.106 9.086 1.00 92.31 153 GLY A C 1
ATOM 1117 O O . GLY A 1 153 ? -13.286 -7.672 9.251 1.00 92.31 153 GLY A O 1
ATOM 1118 N N . GLY A 1 154 ? -14.658 -9.323 8.590 1.00 94.12 154 GLY A N 1
ATOM 1119 C CA . GLY A 1 154 ? -13.606 -10.254 8.183 1.00 94.12 154 GLY A CA 1
ATOM 1120 C C . GLY A 1 154 ? -12.773 -9.738 7.010 1.00 94.12 154 GLY A C 1
ATOM 1121 O O . GLY A 1 154 ? -11.550 -9.840 7.048 1.00 94.12 154 GLY A O 1
ATOM 1122 N N . VAL A 1 155 ? -13.412 -9.128 6.005 1.00 94.94 155 VAL A N 1
ATOM 1123 C CA . VAL A 1 155 ? -12.713 -8.500 4.871 1.00 94.94 155 VAL A CA 1
ATOM 1124 C C . VAL A 1 155 ? -11.844 -7.339 5.352 1.00 94.94 155 VAL A C 1
ATOM 1126 O O . VAL A 1 155 ? -10.654 -7.327 5.060 1.00 94.94 155 VAL A O 1
ATOM 1129 N N . ILE A 1 156 ? -12.386 -6.426 6.163 1.00 94.19 156 ILE A N 1
ATOM 1130 C CA . ILE A 1 156 ? -11.626 -5.286 6.709 1.00 94.19 156 ILE A CA 1
ATOM 1131 C C . ILE A 1 156 ? -10.451 -5.770 7.571 1.00 94.19 156 ILE A C 1
ATOM 1133 O O . ILE A 1 156 ? -9.353 -5.212 7.519 1.00 94.19 156 ILE A O 1
ATOM 1137 N N . PHE A 1 157 ? -10.657 -6.819 8.368 1.00 96.25 157 PHE A N 1
ATOM 1138 C CA . PHE A 1 157 ? -9.594 -7.412 9.174 1.00 96.25 157 PHE A CA 1
ATOM 1139 C C . PHE A 1 157 ? -8.488 -8.016 8.301 1.00 96.25 157 PHE A C 1
ATOM 1141 O O . PHE A 1 157 ? -7.309 -7.761 8.545 1.00 96.25 157 PHE A O 1
ATOM 1148 N N . ALA A 1 158 ? -8.858 -8.760 7.255 1.00 95.50 158 ALA A N 1
ATOM 1149 C CA . ALA A 1 158 ? -7.911 -9.314 6.294 1.00 95.50 158 ALA A CA 1
ATOM 1150 C C . ALA A 1 158 ? -7.141 -8.212 5.545 1.00 95.50 158 ALA A C 1
ATOM 1152 O O . ALA A 1 158 ? -5.927 -8.317 5.388 1.00 95.50 158 ALA A O 1
ATOM 1153 N N . GLU A 1 159 ? -7.810 -7.127 5.147 1.00 92.50 159 GLU A N 1
ATOM 1154 C CA . GLU A 1 159 ? -7.178 -5.953 4.533 1.00 92.50 159 GLU A CA 1
ATOM 1155 C C . GLU A 1 159 ? -6.182 -5.285 5.487 1.00 92.50 159 GLU A C 1
ATOM 1157 O O . GLU A 1 159 ? -5.052 -4.988 5.100 1.00 92.50 159 GLU A O 1
ATOM 1162 N N . THR A 1 160 ? -6.564 -5.100 6.753 1.00 93.12 160 THR A N 1
ATOM 1163 C CA . THR A 1 160 ? -5.701 -4.498 7.780 1.00 93.12 160 THR A CA 1
ATOM 1164 C C . THR A 1 160 ? -4.461 -5.359 8.038 1.00 93.12 160 THR A C 1
ATOM 1166 O O . THR A 1 160 ? -3.350 -4.831 8.103 1.00 93.12 160 THR A O 1
ATOM 1169 N N . LEU A 1 161 ? -4.621 -6.687 8.118 1.00 95.94 161 LEU A N 1
ATOM 1170 C CA . LEU A 1 161 ? -3.498 -7.630 8.185 1.00 95.94 161 LEU A CA 1
ATOM 1171 C C . LEU A 1 161 ? -2.621 -7.565 6.930 1.00 95.94 161 LEU A C 1
ATOM 1173 O O . LEU A 1 161 ? -1.395 -7.569 7.034 1.00 95.94 161 LEU A O 1
ATOM 1177 N N . GLY A 1 162 ? -3.231 -7.448 5.752 1.00 93.81 162 GLY A N 1
ATOM 1178 C CA . GLY A 1 162 ? -2.522 -7.240 4.493 1.00 93.81 162 GLY A CA 1
ATOM 1179 C C . GLY A 1 162 ? -1.626 -6.001 4.550 1.00 93.81 162 GLY A C 1
ATOM 1180 O O . GLY A 1 162 ? -0.417 -6.107 4.347 1.00 93.81 162 GLY A O 1
ATOM 1181 N N . PHE A 1 163 ? -2.174 -4.841 4.918 1.00 93.25 163 PHE A N 1
ATOM 1182 C CA . PHE A 1 163 ? -1.393 -3.608 5.063 1.00 93.25 163 PHE A CA 1
ATOM 1183 C C . PHE A 1 163 ? -0.298 -3.712 6.128 1.00 93.25 163 PHE A C 1
ATOM 1185 O O . PHE A 1 163 ? 0.793 -3.182 5.919 1.00 93.25 163 PHE A O 1
ATOM 1192 N N . PHE A 1 164 ? -0.545 -4.423 7.231 1.00 93.94 164 PHE A N 1
ATOM 1193 C CA . PHE A 1 164 ? 0.478 -4.693 8.242 1.00 93.94 164 PHE A CA 1
ATOM 1194 C C . PHE A 1 164 ? 1.667 -5.463 7.648 1.00 93.94 164 PHE A C 1
ATOM 1196 O O . PHE A 1 164 ? 2.807 -5.022 7.787 1.00 93.94 164 PHE A O 1
ATOM 1203 N N . THR A 1 165 ? 1.416 -6.549 6.909 1.00 92.81 165 THR A N 1
ATOM 1204 C CA . THR A 1 165 ? 2.492 -7.330 6.269 1.00 92.81 165 THR A CA 1
ATOM 1205 C C . THR A 1 165 ? 3.254 -6.528 5.212 1.00 92.81 165 THR A C 1
ATOM 1207 O O . THR A 1 165 ? 4.480 -6.599 5.148 1.00 92.81 165 THR A O 1
ATOM 1210 N N . VAL A 1 166 ? 2.564 -5.693 4.426 1.00 92.56 166 VAL A N 1
ATOM 1211 C CA . VAL A 1 166 ? 3.214 -4.754 3.495 1.00 92.56 166 VAL A CA 1
ATOM 1212 C C . VAL A 1 166 ? 4.098 -3.761 4.256 1.00 92.56 166 VAL A C 1
ATOM 1214 O O . VAL A 1 166 ? 5.218 -3.479 3.829 1.00 92.56 166 VAL A O 1
ATOM 1217 N N . GLY A 1 167 ? 3.636 -3.270 5.407 1.00 90.50 167 GLY A N 1
ATOM 1218 C CA . GLY A 1 167 ? 4.419 -2.429 6.308 1.00 90.50 167 GLY A CA 1
ATOM 1219 C C . GLY A 1 167 ? 5.687 -3.119 6.811 1.00 90.50 167 GLY A C 1
ATOM 1220 O O . GLY A 1 167 ? 6.754 -2.509 6.791 1.00 90.50 167 GLY A O 1
ATOM 1221 N N . GLU A 1 168 ? 5.614 -4.396 7.189 1.00 90.75 168 GLU A N 1
ATOM 1222 C CA . GLU A 1 168 ? 6.795 -5.176 7.580 1.00 90.75 168 GLU A CA 1
ATOM 1223 C C . GLU A 1 168 ? 7.777 -5.382 6.418 1.00 90.75 168 GLU A C 1
ATOM 1225 O O . GLU A 1 168 ? 8.987 -5.257 6.617 1.00 90.75 168 GLU A O 1
ATOM 1230 N N . ILE A 1 169 ? 7.278 -5.631 5.201 1.00 91.88 169 ILE A N 1
ATOM 1231 C CA . ILE A 1 169 ? 8.105 -5.742 3.987 1.00 91.88 169 ILE A CA 1
ATOM 1232 C C . ILE A 1 169 ? 8.878 -4.442 3.747 1.00 91.88 169 ILE A C 1
ATOM 1234 O O . ILE A 1 169 ? 10.082 -4.488 3.489 1.00 91.88 169 ILE A O 1
ATOM 1238 N N . ILE A 1 170 ? 8.212 -3.286 3.859 1.00 90.44 170 ILE A N 1
ATOM 1239 C CA . ILE A 1 170 ? 8.844 -1.967 3.706 1.00 90.44 170 ILE A CA 1
ATOM 1240 C C . ILE A 1 170 ? 9.829 -1.713 4.851 1.00 90.44 170 ILE A C 1
ATOM 1242 O O . ILE A 1 170 ? 10.972 -1.344 4.599 1.00 90.44 170 ILE A O 1
ATOM 1246 N N . GLY A 1 171 ? 9.421 -1.950 6.100 1.00 90.06 171 GLY A N 1
ATOM 1247 C CA . GLY A 1 171 ? 10.248 -1.706 7.282 1.00 90.06 171 GLY A CA 1
AT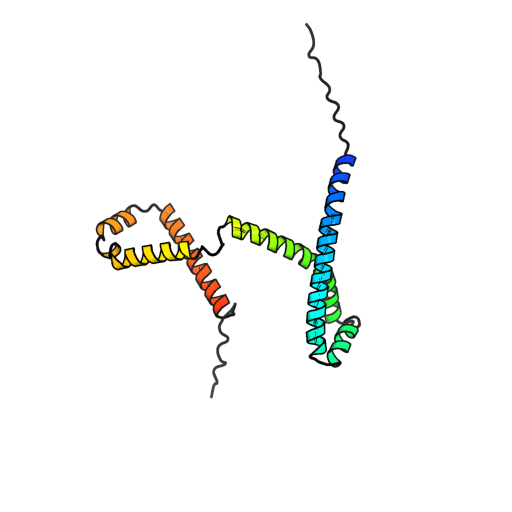OM 1248 C C . GLY A 1 171 ? 11.509 -2.570 7.331 1.00 90.06 171 GLY A C 1
ATOM 1249 O O . GLY A 1 171 ? 12.532 -2.139 7.856 1.00 90.06 171 GLY A O 1
ATOM 1250 N N . ARG A 1 172 ? 11.463 -3.776 6.753 1.00 87.75 172 ARG A N 1
ATOM 1251 C CA . ARG A 1 172 ? 12.603 -4.701 6.693 1.00 87.75 172 ARG A CA 1
ATOM 1252 C C . ARG A 1 172 ? 13.282 -4.754 5.320 1.00 87.75 172 ARG A C 1
ATOM 1254 O O . ARG A 1 172 ? 14.248 -5.500 5.176 1.00 87.75 172 ARG A O 1
ATOM 1261 N N . PHE A 1 173 ? 12.795 -3.991 4.334 1.00 86.56 173 PHE A N 1
ATOM 1262 C CA . PHE A 1 173 ? 13.242 -3.971 2.931 1.00 86.56 173 PHE A CA 1
ATOM 1263 C C . PHE A 1 173 ? 13.468 -5.369 2.322 1.00 86.56 173 PHE A C 1
ATOM 1265 O O . PHE A 1 173 ? 14.396 -5.582 1.539 1.00 86.56 173 PHE A O 1
ATOM 1272 N N . LYS A 1 174 ? 12.633 -6.346 2.693 1.00 83.38 174 LYS A N 1
ATOM 1273 C CA . LYS A 1 174 ? 12.745 -7.744 2.255 1.00 83.38 174 LYS A CA 1
ATOM 1274 C C . LYS A 1 174 ? 11.392 -8.258 1.791 1.00 83.38 174 LYS A C 1
ATOM 1276 O O . LYS A 1 174 ? 10.433 -8.243 2.553 1.00 83.38 174 LYS A O 1
ATOM 1281 N N . LEU A 1 175 ? 11.343 -8.733 0.545 1.00 84.31 175 LEU A N 1
ATOM 1282 C CA . LEU A 1 175 ? 10.127 -9.264 -0.076 1.00 84.31 175 LEU A CA 1
ATOM 1283 C C . LEU A 1 175 ? 9.909 -10.755 0.228 1.00 84.31 175 LEU A C 1
ATOM 1285 O O . LEU A 1 175 ? 8.773 -11.186 0.382 1.00 84.31 175 LEU A O 1
ATOM 1289 N N . VAL A 1 176 ? 10.988 -11.542 0.314 1.00 81.81 176 VAL A N 1
ATOM 1290 C CA . VAL A 1 176 ? 10.928 -12.994 0.538 1.00 81.81 176 VAL A CA 1
ATOM 1291 C C . VAL A 1 176 ? 11.979 -13.404 1.557 1.00 81.81 176 VAL A C 1
ATOM 1293 O O . VAL A 1 176 ? 13.165 -13.259 1.281 1.00 81.81 176 VAL A O 1
ATOM 1296 N N . GLY A 1 177 ? 11.521 -13.965 2.680 1.00 73.25 177 GLY A N 1
ATOM 1297 C CA . GLY A 1 177 ? 12.324 -14.734 3.632 1.00 73.25 177 GLY A CA 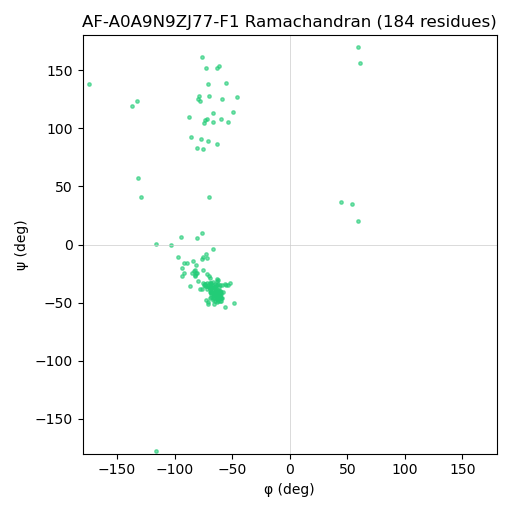1
ATOM 1298 C C . GLY A 1 177 ? 13.482 -13.993 4.313 1.00 73.25 177 GLY A C 1
ATOM 1299 O O . GLY A 1 177 ? 14.064 -13.026 3.822 1.00 73.25 177 GLY A O 1
ATOM 1300 N N . TYR A 1 178 ? 13.877 -14.492 5.480 1.00 68.69 178 TYR A N 1
ATOM 1301 C CA . TYR A 1 178 ? 15.233 -14.255 5.955 1.00 68.69 178 TYR A CA 1
ATOM 1302 C C . TYR A 1 178 ? 16.129 -15.233 5.213 1.00 68.69 178 TYR A C 1
ATOM 1304 O O . TYR A 1 178 ? 15.866 -16.433 5.224 1.00 68.69 178 TYR A O 1
ATOM 1312 N N . HIS A 1 179 ? 17.193 -14.736 4.587 1.00 72.06 179 HIS A N 1
ATOM 1313 C CA . HIS A 1 179 ? 18.352 -15.591 4.388 1.00 72.06 179 HIS A CA 1
ATOM 1314 C C . HIS A 1 179 ? 18.779 -15.985 5.801 1.00 72.06 179 HIS A C 1
ATOM 1316 O O . HIS A 1 179 ? 19.170 -15.110 6.578 1.00 72.06 179 HIS A O 1
ATOM 1322 N N . GLY A 1 180 ? 18.557 -17.247 6.172 1.00 63.53 180 GLY A N 1
ATOM 1323 C CA . GLY A 1 180 ? 19.144 -17.786 7.386 1.00 63.53 180 GLY A CA 1
ATOM 1324 C C . GLY A 1 180 ? 20.646 -17.575 7.283 1.00 63.53 180 GLY A C 1
ATOM 1325 O O . GLY A 1 180 ? 21.213 -17.736 6.198 1.00 63.53 180 GLY A O 1
ATOM 1326 N N . GLU A 1 181 ? 21.285 -17.176 8.378 1.00 61.44 181 GLU A N 1
ATOM 1327 C CA . GLU A 1 181 ? 22.716 -17.423 8.496 1.00 61.44 181 GLU A CA 1
ATOM 1328 C C . GLU A 1 181 ? 22.943 -18.874 8.067 1.00 61.44 181 GLU A C 1
ATOM 1330 O O . GLU A 1 181 ? 22.236 -19.780 8.523 1.00 61.44 181 GLU A O 1
ATOM 1335 N N . VAL A 1 182 ? 23.860 -19.089 7.121 1.00 59.97 182 VAL A N 1
ATOM 1336 C CA . VAL A 1 182 ? 24.420 -20.420 6.912 1.00 59.97 182 VAL A CA 1
ATOM 1337 C C . VAL A 1 182 ? 24.924 -20.836 8.279 1.00 59.97 182 VAL A C 1
ATOM 1339 O O . VAL A 1 182 ? 25.886 -20.251 8.771 1.00 59.97 182 VAL A O 1
ATOM 1342 N N . GLY A 1 183 ? 24.199 -21.745 8.936 1.00 55.34 183 GLY A N 1
ATOM 1343 C CA . GLY A 1 183 ? 24.604 -22.278 10.222 1.00 55.34 183 GLY A CA 1
ATOM 1344 C C . GLY A 1 183 ? 26.053 -22.694 10.067 1.00 55.34 183 GLY A C 1
ATOM 1345 O O . GLY A 1 183 ? 26.361 -23.547 9.234 1.00 55.34 183 GLY A O 1
ATOM 1346 N N . SER A 1 184 ? 26.940 -22.007 10.779 1.00 51.66 184 SER A N 1
ATOM 1347 C CA . SER A 1 184 ? 28.341 -22.366 10.885 1.00 51.66 184 SER A CA 1
ATOM 1348 C C . SER A 1 184 ? 28.376 -23.731 11.559 1.00 51.66 184 SER A C 1
ATOM 1350 O O . SER A 1 184 ? 28.399 -23.836 12.784 1.00 51.66 184 SER A O 1
ATOM 1352 N N . HIS A 1 185 ? 28.263 -24.782 10.753 1.00 46.69 185 HIS A N 1
ATOM 1353 C CA . HIS A 1 185 ? 28.581 -26.131 11.165 1.00 46.69 185 HIS A CA 1
ATOM 1354 C C . HIS A 1 185 ? 30.089 -26.152 11.407 1.00 46.69 185 HIS A C 1
ATOM 1356 O O . HIS A 1 185 ? 30.849 -26.043 10.451 1.00 46.69 185 HIS A O 1
ATOM 1362 N N . HIS A 1 186 ? 30.423 -26.178 12.700 1.00 40.56 186 HIS A N 1
ATOM 1363 C CA . HIS A 1 186 ? 31.643 -26.658 13.359 1.00 40.56 186 HIS A CA 1
ATOM 1364 C C . HIS A 1 186 ? 32.943 -26.689 12.548 1.00 40.56 186 HIS A C 1
ATOM 1366 O O . HIS A 1 186 ? 33.048 -27.514 11.616 1.00 40.56 186 HIS A O 1
#

Radius of gyration: 31.36 Å; Cα contacts (8 Å, |Δi|>4): 18; chains: 1; bounding box: 95×46×81 Å

InterPro domains:
  IPR006808 ATP synthase F0 complex subunit G, mitochondrial [PF04718] (80-179)
  IPR006808 ATP synthase F0 complex subunit G, mitochondrial [PTHR12386] (35-179)

Foldseek 3Di:
DDDDDDDDDPPPPDPVVVVVVVVPVCVVVVVVVVVVVVVVVVVVVVVVVVVVVVPDPPVVCVVVCLCVPPDPSNVVVVVCVVCVVVCVVVVVVVVVVVVVVCVVVVVDDDDPVVVVVVVVVVVCCVVVCVVVVCVVVVVVVVVPDDPVNVVVVVVVVVVVVVVVVVVVCVVVVHDDDDPPPPPPDD

Sequence (186 aa):
MAAPMSLTRPMLRSPVLRQLTARRLQSTAAEKAAAAAKDTANKAAQGLSRVTSAAGPAIAGAAKSIGRLGGPAGQAIGFLERQTPLVVYYSKVALELGKYVAQNQKMAIPSAATFQTFYQGLWQSIASGSILRSPQSLINSVRNLSVAQLATGGVIFAETLGFFTVGEIIGRFKLVGYHGEVGSHH

Mean predicted aligned error: 19.48 Å

Secondary structure (DSSP, 8-state):
--------------SHHHHHHHSTTHHHHHHHHHHHHHHHHHHHHHHHHHHHHTTHHHHHHHHHHGGG--SHHHHHHHHHHHHHHHHHHHHHHHHHHHHHHHHHTT-SPPPHHHHHHHHHHHHHHHHTTHHHH-HHHHHHHHHT--HHHHHHHHHHHHHHHHHHHHHHHHHHT-SS----------